Protein AF-A0A673KYZ2-F1 (afdb_monomer)

Organism: NCBI:txid307959

Sequence (294 aa):
MFVYHRRMITLHRWMGAVNHGKCRPCPVVHSSLVCGSDGHTYSSKCKLEFQACSSSKSISVKCEGPCPCLPGQEVIKPHAEKNGCSDADLKSLASRLKDWFGVLHTDANRDLKGTTSDTAQGRKRFDTSILPICKDSLGWMFNKLDMNYDLLLDQSELSAIYLDKYELCMRPLFNSCDSFKDGKLSNNEWCYCFQKPDGMPCQNEMNRIHSQSRRKALIGAYVPRCSEDGYFKATQCHGSSGQCWCVDKYGNEIAGSRRQGNPTCERIYEHDRTHHWTKNGDWSGECVDSRFKF

Mean predicted aligned error: 21.34 Å

Foldseek 3Di:
DDDDDDDDDPPPDDDDPPCLPPQDDDDPPDFWWFAKPVQAIDRDPSRQSNCCSSVVHDIDTQFTHHPPDDVPGGPPPPPPPPVDDDPVNLLVVLQVVVVVLQVVQVVVVVVVVVPDDDDPDDDPDDPVVPDPQDDDSQLVVQVVLPPVPPQKRAPVSCVVVVPDPPSPCSVVNVCVLCPVNPRIHHSRSSRCSNVVDPDAQLQVVQVVVVVVCVVPVPPQDFRFDADPRNFGDQKGARPVPQWIFGDDRNRHGDPPRIDRHTGDRPDPPPVPPPPDDDPDDDDDDDPPPPDDDD

Nearest PDB structures (foldseek):
  7n4y-assembly1_B  TM=8.484E-01  e=6.477E-06  Bos indicus x Bos taurus
  6o0f-assembly1_A  TM=7.974E-01  e=1.824E-05  Aquarana catesbeiana
  6o0f-assembly2_B  TM=7.531E-01  e=9.334E-06  Aquarana catesbeiana
  8d6t-assembly2_A  TM=8.042E-01  e=2.628E-05  Aquarana catesbeiana
  6o0d-assembly2_B  TM=8.035E-01  e=2.968E-05  Aquarana catesbeiana

Secondary structure (DSSP, 8-state):
--------------------SSPPPPPTT----EEETTS-EESSHHHHHHHHHHTT----EEEESSSSPPTT-------TT--S--HHHHHHHHHHHHHHHHHHHHHHHHHHHTS----SS-------TTSTT--THHHHHHHHH-SS-SSEE-TTTGGGG--STT-TTHHHHHHHH-SS-SSSEEHHHHHHHHH--SS-HHHHHHHHHHHHHTT---TT-----B-TTSSBPSEEE-TTT-EEEEB-TT-PBPTT--EES----TTSSSTTSS----SS--------------

InterPro domains:
  IPR000716 Thyroglobulin type-1 [PF00086] (202-265)
  IPR000716 Thyroglobulin type-1 [PS00484] (222-251)
  IPR000716 Thyroglobulin type-1 [PS51162] (199-265)
  IPR000716 Thyroglobulin type-1 [SM00211] (223-269)
  IPR000716 Thyroglobulin type-1 [cd00191] (201-265)
  IPR002350 Kazal domain [PF07648] (23-67)
  IPR002350 Kazal domain [PS51465] (17-68)
  IPR002350 Kazal domain [SM00280] (22-67)
  IPR011992 EF-hand domain pair [SSF47473] (83-205)
  IPR019577 SPARC/Testican, calcium-binding domain [PF10591] (83-193)
  IPR036058 Kazal domain superfamily [SSF100895] (25-70)
  IPR036857 Thyroglobulin type-1 superfamily [G3DSA:4.10.800.10] (201-267)
  IPR036857 Thyroglobulin type-1 superfamily [SSF57610] (174-269)

pLDDT: mean 70.86, std 20.29, range [27.81, 94.25]

Radius of gyration: 30.92 Å; Cα contacts (8 Å, |Δi|>4): 305; chains: 1; bounding box: 66×77×87 Å

Structure (mmCIF, N/CA/C/O backbone):
data_AF-A0A673KYZ2-F1
#
_entry.id   AF-A0A673KYZ2-F1
#
loop_
_atom_site.group_PDB
_atom_site.id
_atom_site.type_symbol
_atom_site.label_atom_id
_atom_site.label_alt_id
_atom_site.label_comp_id
_atom_site.label_asym_id
_atom_site.label_entity_id
_atom_site.label_seq_id
_atom_site.pdbx_PDB_ins_code
_atom_site.Cartn_x
_atom_site.Cartn_y
_atom_site.Cartn_z
_atom_site.occupancy
_atom_site.B_iso_or_equiv
_atom_site.auth_seq_id
_atom_site.auth_comp_id
_atom_site.auth_asym_id
_atom_site.auth_atom_id
_atom_site.pdbx_PDB_model_num
ATOM 1 N N . MET A 1 1 ? -17.635 54.541 43.372 1.00 37.12 1 MET A N 1
ATOM 2 C CA . MET A 1 1 ? -16.439 54.258 44.188 1.00 37.12 1 MET A CA 1
ATOM 3 C C . MET A 1 1 ? -16.896 53.864 45.588 1.00 37.12 1 MET A C 1
ATOM 5 O O . MET A 1 1 ? -17.170 54.741 46.384 1.00 37.12 1 MET A O 1
ATOM 9 N N . PHE A 1 2 ? -17.053 52.564 45.852 1.00 29.64 2 PHE A N 1
ATOM 10 C CA . PHE A 1 2 ? -17.074 51.998 47.205 1.00 29.64 2 PHE A CA 1
ATOM 11 C C . PHE A 1 2 ? -16.320 50.671 47.144 1.00 29.64 2 PHE A C 1
ATOM 13 O O . PHE A 1 2 ? -16.569 49.832 46.281 1.00 29.64 2 PHE A O 1
ATOM 20 N N . VAL A 1 3 ? -15.298 50.593 47.985 1.00 35.91 3 VAL A N 1
ATOM 21 C CA . VAL A 1 3 ? -14.207 49.624 47.968 1.00 35.91 3 VAL A CA 1
ATOM 22 C C . VAL A 1 3 ? -14.577 48.399 48.810 1.00 35.91 3 VAL A C 1
ATOM 24 O O . VAL A 1 3 ? -15.297 48.501 49.797 1.00 35.91 3 VAL A O 1
ATOM 27 N N . TYR A 1 4 ? -14.064 47.252 48.362 1.00 28.30 4 TYR A N 1
ATOM 28 C CA . TYR A 1 4 ? -13.956 45.939 49.001 1.00 28.30 4 TYR A CA 1
ATOM 29 C C . TYR A 1 4 ? -14.125 45.863 50.533 1.00 28.30 4 TYR A C 1
ATOM 31 O O . TYR A 1 4 ? -13.373 46.480 51.277 1.00 28.30 4 TYR A O 1
ATOM 39 N N . HIS A 1 5 ? -14.924 44.886 50.985 1.00 35.34 5 HIS A N 1
ATOM 40 C CA . HIS A 1 5 ? -14.418 43.879 51.927 1.00 35.34 5 HIS A CA 1
ATOM 41 C C . HIS A 1 5 ? -15.194 42.557 51.825 1.00 35.34 5 HIS A C 1
ATOM 43 O O . HIS A 1 5 ? -16.316 42.401 52.301 1.00 35.34 5 HIS A O 1
ATOM 49 N N . ARG A 1 6 ? -14.548 41.573 51.197 1.00 38.94 6 ARG A N 1
ATOM 50 C CA . ARG A 1 6 ? -14.985 40.180 51.099 1.00 38.94 6 ARG A CA 1
ATOM 51 C C . ARG A 1 6 ? -14.588 39.483 52.410 1.00 38.94 6 ARG A C 1
ATOM 53 O O . ARG A 1 6 ? -13.421 39.149 52.594 1.00 38.94 6 ARG A O 1
ATOM 60 N N . ARG A 1 7 ? -15.525 39.329 53.354 1.00 40.44 7 ARG A N 1
ATOM 61 C CA . ARG A 1 7 ? -15.316 38.499 54.555 1.00 40.44 7 ARG A CA 1
ATOM 62 C C . ARG A 1 7 ? -15.319 37.026 54.148 1.00 40.44 7 ARG A C 1
ATOM 64 O O . ARG A 1 7 ? -16.263 36.553 53.520 1.00 40.44 7 ARG A O 1
ATOM 71 N N . MET A 1 8 ? -14.242 36.328 54.500 1.00 34.91 8 MET A N 1
ATOM 72 C CA . MET A 1 8 ? -14.125 34.876 54.420 1.00 34.91 8 MET A CA 1
ATOM 73 C C . MET A 1 8 ? -15.220 34.234 55.27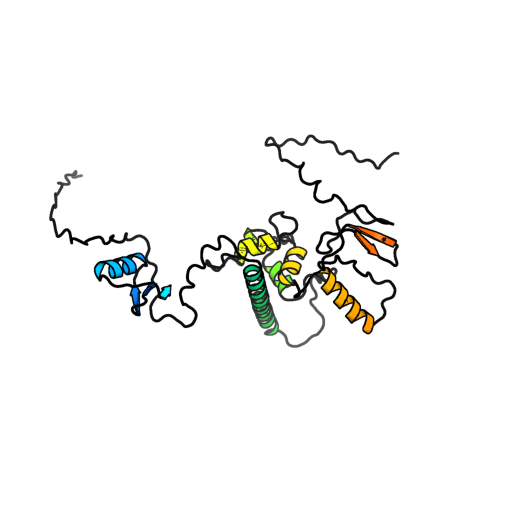7 1.00 34.91 8 MET A C 1
ATOM 75 O O . MET A 1 8 ? -15.249 34.431 56.489 1.00 34.91 8 MET A O 1
ATOM 79 N N . ILE A 1 9 ? -16.112 33.472 54.648 1.00 41.06 9 ILE A N 1
ATOM 80 C CA . ILE A 1 9 ? -16.997 32.542 55.347 1.00 41.06 9 ILE A CA 1
ATOM 81 C C . ILE A 1 9 ? -16.314 31.181 55.277 1.00 41.06 9 ILE A C 1
ATOM 83 O O . ILE A 1 9 ? -16.314 30.511 54.245 1.00 41.06 9 ILE A O 1
ATOM 87 N N . THR A 1 10 ? -15.691 30.797 56.384 1.00 41.38 10 THR A N 1
ATOM 88 C CA . THR A 1 10 ? -15.319 29.420 56.691 1.00 41.38 10 THR A CA 1
ATOM 89 C C . THR A 1 10 ? -16.598 28.593 56.803 1.00 41.38 10 THR A C 1
ATOM 91 O O . THR A 1 10 ? -17.268 28.600 57.830 1.00 41.38 10 THR A O 1
ATOM 94 N N . LEU A 1 11 ? -16.949 27.861 55.743 1.00 38.66 11 LEU A N 1
ATOM 95 C CA . LEU A 1 11 ? -17.969 26.817 55.808 1.00 38.66 11 LEU A CA 1
ATOM 96 C C . LEU A 1 11 ? -17.284 25.449 55.899 1.00 38.66 11 LEU A C 1
ATOM 98 O O . LEU A 1 11 ? -17.278 24.658 54.960 1.00 38.66 11 LEU A O 1
ATOM 102 N N . HIS A 1 12 ? -16.709 25.155 57.066 1.00 38.81 12 HIS A N 1
ATOM 103 C CA . HIS A 1 12 ? -16.557 23.765 57.482 1.00 38.81 12 HIS A CA 1
ATOM 104 C C . HIS A 1 12 ? -17.938 23.256 57.890 1.00 38.81 12 HIS A C 1
ATOM 106 O O . HIS A 1 12 ? -18.347 23.369 59.041 1.00 38.81 12 HIS A O 1
ATOM 112 N N . ARG A 1 13 ? -18.662 22.674 56.933 1.00 33.88 13 ARG A N 1
ATOM 113 C CA . ARG A 1 13 ? -19.719 21.714 57.241 1.00 33.88 13 ARG A CA 1
ATOM 114 C C . ARG A 1 13 ? -19.334 20.380 56.636 1.00 33.88 13 ARG A C 1
ATOM 116 O O . ARG A 1 13 ? -19.625 20.074 55.486 1.00 33.88 13 ARG A O 1
ATOM 123 N N . TRP A 1 14 ? -18.626 19.624 57.467 1.00 38.84 14 TRP A N 1
ATOM 124 C CA . TRP A 1 14 ? -18.515 18.180 57.387 1.00 38.84 14 TRP A CA 1
ATOM 125 C C . TRP A 1 14 ? -19.882 17.564 57.069 1.00 38.84 14 TRP A C 1
ATOM 127 O O . TRP A 1 14 ? -20.820 17.678 57.856 1.00 38.84 14 TRP A O 1
ATOM 137 N N . MET A 1 15 ? -19.974 16.885 55.931 1.00 36.97 15 MET A N 1
ATOM 138 C CA . MET A 1 15 ? -20.976 15.858 55.684 1.00 36.97 15 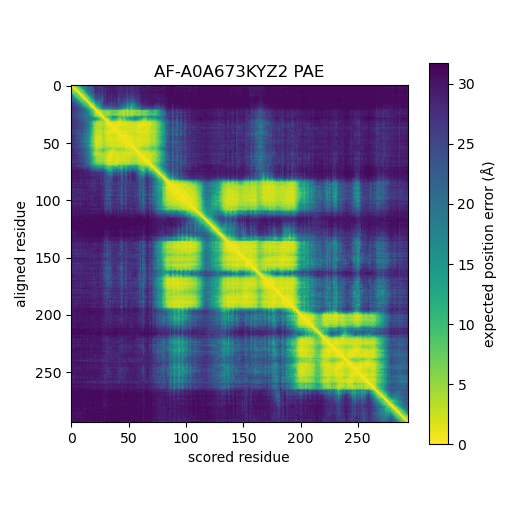MET A CA 1
ATOM 139 C C . MET A 1 15 ? -20.253 14.648 55.100 1.00 36.97 15 MET A C 1
ATOM 141 O O . MET A 1 15 ? -19.925 14.616 53.922 1.00 36.97 15 MET A O 1
ATOM 145 N N . GLY A 1 16 ? -19.975 13.692 55.988 1.00 33.19 16 GLY A N 1
ATOM 146 C CA . GLY A 1 16 ? -19.797 12.279 55.675 1.00 33.19 16 GLY A CA 1
ATOM 147 C C . GLY A 1 16 ? -18.583 11.914 54.832 1.00 33.19 16 GLY A C 1
ATOM 148 O O . GLY A 1 16 ? -18.673 11.802 53.614 1.00 33.19 16 GLY A O 1
ATOM 149 N N . ALA A 1 17 ? -17.489 11.548 55.499 1.00 40.12 17 ALA A N 1
ATOM 150 C CA . ALA A 1 17 ? -16.616 10.514 54.965 1.00 40.12 17 ALA A CA 1
ATOM 151 C C . ALA A 1 17 ? -17.448 9.226 54.835 1.00 40.12 17 ALA A C 1
ATOM 153 O O . ALA A 1 17 ? -17.607 8.474 55.797 1.00 40.12 17 ALA A O 1
ATOM 154 N N . VAL A 1 18 ? -18.043 8.998 53.661 1.00 48.66 18 VAL A N 1
ATOM 155 C CA . VAL A 1 18 ? -18.578 7.683 53.320 1.00 48.66 18 VAL A CA 1
ATOM 156 C C . VAL A 1 18 ? -17.365 6.782 53.187 1.00 48.66 18 VAL A C 1
ATOM 158 O O . VAL A 1 18 ? -16.542 6.931 52.284 1.00 48.66 18 VAL A O 1
ATOM 161 N N . ASN A 1 19 ? -17.221 5.908 54.174 1.00 47.50 19 ASN A N 1
ATOM 162 C CA . ASN A 1 19 ? -16.168 4.922 54.276 1.00 47.50 19 ASN A CA 1
ATOM 163 C C . ASN A 1 19 ? -16.343 3.913 53.131 1.00 47.50 19 ASN A C 1
ATOM 165 O O . ASN A 1 19 ? -16.943 2.853 53.301 1.00 47.50 19 ASN A O 1
ATOM 169 N N . HIS A 1 20 ? -15.878 4.265 51.931 1.00 54.12 20 HIS A N 1
ATOM 170 C CA . HIS A 1 20 ? -15.740 3.320 50.834 1.00 54.12 20 HIS A CA 1
ATOM 171 C C . HIS A 1 20 ? -14.555 2.425 51.171 1.00 54.12 20 HIS A C 1
ATOM 173 O O . HIS A 1 20 ? -13.425 2.666 50.750 1.00 54.12 20 HIS A O 1
ATOM 179 N N . GLY A 1 21 ? -14.819 1.412 51.998 1.00 58.97 21 GLY A N 1
ATOM 180 C CA . GLY A 1 21 ? -13.868 0.360 52.305 1.00 58.97 21 GLY A CA 1
ATOM 181 C C . GLY A 1 21 ? -13.217 -0.121 51.011 1.00 58.97 21 GLY A C 1
ATOM 182 O O . GLY A 1 21 ? -13.888 -0.631 50.125 1.00 58.97 21 GLY A O 1
ATOM 183 N N . LYS A 1 22 ? -11.907 0.109 50.888 1.00 73.12 22 LYS A N 1
ATOM 184 C CA . LYS A 1 22 ? -11.011 -0.384 49.825 1.00 73.12 22 LYS A CA 1
ATOM 185 C C . LYS A 1 22 ? -11.308 0.032 48.367 1.00 73.12 22 LYS A C 1
ATOM 187 O O . LYS A 1 22 ? -10.449 -0.204 47.520 1.00 73.12 22 LYS A O 1
ATOM 192 N N . CYS A 1 23 ? -12.435 0.670 48.050 1.00 82.94 23 CYS A N 1
ATOM 193 C CA . CYS A 1 23 ? -12.809 1.013 46.671 1.00 82.94 23 CYS A CA 1
ATOM 194 C C . CYS A 1 23 ? -12.387 2.437 46.285 1.00 82.94 23 CYS A C 1
ATOM 196 O O . CYS A 1 23 ? -12.680 3.399 46.992 1.00 82.94 23 CYS A O 1
ATOM 198 N N . ARG A 1 24 ? -11.706 2.586 45.140 1.00 83.75 24 ARG A N 1
ATOM 199 C CA . ARG A 1 24 ? -11.167 3.877 44.682 1.00 83.75 24 ARG A CA 1
ATOM 200 C C . ARG A 1 24 ? -12.255 4.742 44.029 1.00 83.75 24 ARG A C 1
ATOM 202 O O . ARG A 1 24 ? -12.860 4.289 43.061 1.00 83.75 24 ARG A O 1
ATOM 209 N N . PRO A 1 25 ? -12.493 5.980 44.497 1.00 81.88 25 PRO A N 1
ATOM 210 C CA . PRO A 1 25 ? -13.446 6.884 43.861 1.00 81.88 25 PRO A CA 1
ATOM 211 C C . PRO A 1 25 ? -12.952 7.334 42.478 1.00 81.88 25 PRO A C 1
ATOM 213 O O . PRO A 1 25 ? -11.753 7.489 42.247 1.00 81.88 25 PRO A O 1
ATOM 216 N N . CYS A 1 26 ? -13.890 7.567 41.560 1.00 83.88 26 CYS A N 1
ATOM 217 C CA . CYS A 1 26 ? -13.581 7.917 40.174 1.00 83.88 26 CYS A CA 1
ATOM 218 C C . CYS A 1 26 ? -13.412 9.429 39.961 1.00 83.88 26 CYS A C 1
ATOM 220 O O . CYS A 1 26 ? -14.308 10.183 40.349 1.00 83.88 26 CYS A O 1
ATOM 222 N N . PRO A 1 27 ? -12.336 9.882 39.289 1.00 80.94 27 PRO A N 1
ATOM 223 C CA . PRO A 1 27 ? -12.180 11.276 38.880 1.00 80.94 27 PRO A CA 1
ATOM 224 C C . PRO A 1 27 ? -13.157 11.636 37.742 1.00 80.94 27 PRO A C 1
ATOM 226 O O . PRO A 1 27 ? -13.460 10.809 36.883 1.00 80.94 27 PRO A O 1
ATOM 229 N N . VAL A 1 28 ? -13.648 12.880 37.713 1.00 70.31 28 VAL A N 1
ATOM 230 C CA . VAL A 1 28 ? -14.699 13.364 36.782 1.00 70.31 28 VAL A CA 1
ATOM 231 C C . VAL A 1 28 ? -14.125 13.769 35.413 1.00 70.31 28 VAL A C 1
ATOM 233 O O . VAL A 1 28 ? -14.496 14.793 34.856 1.00 70.31 28 VAL A O 1
ATOM 236 N N . VAL A 1 29 ? -13.153 13.022 34.885 1.00 62.66 29 VAL A N 1
ATOM 237 C CA . VAL A 1 29 ? -12.321 13.532 33.774 1.00 62.66 29 VAL A CA 1
ATOM 238 C C . VAL A 1 29 ? -12.649 12.881 32.428 1.00 62.66 29 VAL A C 1
ATOM 240 O O . VAL A 1 29 ? -12.526 13.540 31.404 1.00 62.66 29 VAL A O 1
ATOM 243 N N . HIS A 1 30 ? -13.164 11.646 32.397 1.00 59.59 30 HIS A N 1
ATOM 244 C CA . HIS A 1 30 ? -13.559 10.998 31.141 1.00 59.59 30 HIS A CA 1
ATOM 245 C C . HIS A 1 30 ? -14.805 10.119 31.308 1.00 59.59 30 HIS A C 1
ATOM 247 O O . HIS A 1 30 ? -14.809 9.156 32.080 1.00 59.59 30 HIS A O 1
ATOM 253 N N . SER A 1 31 ? -15.864 10.457 30.568 1.00 76.00 31 SER A N 1
ATOM 254 C CA . SER A 1 31 ? -17.078 9.653 30.420 1.00 76.00 31 SER A CA 1
ATOM 255 C C . SER A 1 31 ? -17.009 8.855 29.118 1.00 76.00 31 SER A C 1
ATOM 257 O O . SER A 1 31 ? -17.171 9.420 28.038 1.00 76.00 31 SER A O 1
ATOM 259 N N . SER A 1 32 ? -16.795 7.548 29.231 1.00 84.69 32 SER A N 1
ATOM 260 C CA . SER A 1 32 ? -16.854 6.603 28.113 1.00 84.69 32 SER A CA 1
ATOM 261 C C . SER A 1 32 ? -17.795 5.482 28.522 1.00 84.69 32 SER A C 1
ATOM 263 O O . SER A 1 32 ? -17.448 4.686 29.395 1.00 84.69 32 SER A O 1
ATOM 265 N N . LEU A 1 33 ? -19.001 5.461 27.951 1.00 90.81 33 LEU A N 1
ATOM 266 C CA . LEU A 1 33 ? -20.029 4.486 28.315 1.00 90.81 33 LEU A CA 1
ATOM 267 C C . LEU A 1 33 ? -19.525 3.059 28.073 1.00 90.81 33 LEU A C 1
ATOM 269 O O . LEU A 1 33 ? -18.882 2.794 27.059 1.00 90.81 33 LEU A O 1
ATOM 273 N N . VAL A 1 34 ? -19.826 2.151 28.996 1.00 93.44 34 VAL A N 1
ATOM 274 C CA . VAL A 1 34 ? -19.502 0.725 28.875 1.00 93.44 34 VAL A CA 1
ATOM 275 C C . VAL A 1 34 ? -20.669 -0.126 29.354 1.00 93.44 34 VAL A C 1
ATOM 277 O O . VAL A 1 34 ? -21.353 0.233 30.315 1.00 93.44 34 VAL A O 1
ATOM 280 N N . CYS A 1 35 ? -20.873 -1.274 28.720 1.00 94.25 35 CYS A N 1
ATOM 281 C CA . CYS A 1 35 ? -21.872 -2.245 29.132 1.00 94.25 35 CYS A CA 1
ATOM 282 C C . CYS A 1 35 ? -21.214 -3.287 30.033 1.00 94.25 35 CYS A C 1
ATOM 284 O O . CYS A 1 35 ? -20.198 -3.878 29.663 1.00 94.25 35 CYS A O 1
ATOM 286 N N . GLY A 1 36 ? -21.775 -3.517 31.215 1.00 92.81 36 GLY A N 1
ATOM 287 C CA . GLY A 1 36 ? -21.308 -4.541 32.138 1.00 92.81 36 GLY A CA 1
ATOM 288 C C . GLY A 1 36 ? -21.792 -5.945 31.772 1.00 92.81 36 GLY A C 1
ATOM 289 O O . GLY A 1 36 ? -22.795 -6.140 31.083 1.00 92.81 36 GLY A O 1
ATOM 290 N N . SER A 1 37 ? -21.091 -6.955 32.279 1.00 91.69 37 SER A N 1
ATOM 291 C CA . SER A 1 37 ? -21.496 -8.366 32.234 1.00 91.69 37 SER A CA 1
ATOM 292 C C . SER A 1 37 ? -22.819 -8.629 32.963 1.00 91.69 37 SER A C 1
ATOM 294 O O . SER A 1 37 ? -23.478 -9.631 32.704 1.00 91.69 37 SER A O 1
ATOM 296 N N . ASP A 1 38 ? -23.218 -7.709 33.840 1.00 91.38 38 ASP A N 1
ATOM 297 C CA . ASP A 1 38 ? -24.498 -7.651 34.542 1.00 91.38 38 ASP A CA 1
ATOM 298 C C . ASP A 1 38 ? -25.627 -7.010 33.712 1.00 91.38 38 ASP A C 1
ATOM 300 O O . ASP A 1 38 ? -26.727 -6.811 34.227 1.00 91.38 38 ASP A O 1
ATOM 304 N N . GLY A 1 39 ? -25.361 -6.649 32.452 1.00 90.75 39 GLY A N 1
ATOM 305 C CA . GLY A 1 39 ? -26.327 -6.022 31.551 1.00 90.75 39 GLY A CA 1
ATOM 306 C C . GLY A 1 39 ? -26.623 -4.551 31.855 1.00 90.75 39 GLY A C 1
ATOM 307 O O . GLY A 1 39 ? -27.547 -3.999 31.259 1.00 90.75 39 GLY A O 1
ATOM 308 N N . HIS A 1 40 ? -25.862 -3.905 32.747 1.00 94.25 40 HIS A N 1
ATOM 309 C CA . HIS A 1 40 ? -26.047 -2.496 33.095 1.00 94.25 40 HIS A CA 1
ATOM 310 C C . HIS A 1 40 ? -25.064 -1.586 32.353 1.00 94.25 40 HIS A C 1
ATOM 312 O O . HIS A 1 40 ? -23.890 -1.912 32.182 1.00 94.25 40 HIS A O 1
ATOM 318 N N . THR A 1 41 ? -25.538 -0.410 31.935 1.00 94.06 41 THR A N 1
ATOM 319 C CA . THR A 1 41 ? -24.684 0.613 31.317 1.00 94.06 41 THR A CA 1
ATOM 320 C C . THR A 1 41 ? -24.044 1.487 32.388 1.00 94.06 41 THR A C 1
ATOM 322 O O . THR A 1 41 ? -24.741 2.100 33.196 1.00 94.06 41 THR A O 1
ATOM 325 N N . TYR A 1 42 ? -22.722 1.611 32.348 1.00 92.62 42 TYR A N 1
ATOM 326 C CA . TYR A 1 42 ? -21.933 2.450 33.243 1.00 92.62 42 TYR A CA 1
ATOM 327 C C . TYR A 1 42 ? -21.365 3.653 32.493 1.00 92.62 42 TYR A C 1
ATOM 329 O O . TYR A 1 42 ? -20.914 3.531 31.359 1.00 92.62 42 TYR A O 1
ATOM 337 N N . SER A 1 43 ? -21.335 4.820 33.142 1.00 90.12 43 SER A N 1
ATOM 338 C CA . SER A 1 43 ? -20.836 6.075 32.551 1.00 90.12 43 SER A CA 1
ATOM 339 C C . SER A 1 43 ? -19.322 6.110 32.310 1.00 90.12 43 SER A C 1
ATOM 341 O O . SER A 1 43 ? -18.834 6.966 31.573 1.00 90.12 43 SER A O 1
ATOM 343 N N . SER A 1 44 ? -18.575 5.199 32.934 1.00 89.88 44 SER A N 1
ATOM 344 C CA . SER A 1 44 ? -17.160 4.953 32.667 1.00 89.88 44 SER A CA 1
ATOM 345 C C . SER A 1 44 ? -16.747 3.568 33.160 1.00 89.88 44 SER A C 1
ATOM 347 O O . SER A 1 44 ? -17.360 3.019 34.081 1.00 89.88 44 SER A O 1
ATOM 349 N N . LYS A 1 45 ? -15.647 3.034 32.614 1.00 90.19 45 LYS A N 1
ATOM 350 C CA . LYS A 1 45 ? -15.002 1.818 33.137 1.00 90.19 45 LYS A CA 1
ATOM 351 C C . LYS A 1 45 ? -14.682 1.931 34.632 1.00 90.19 45 LYS A C 1
ATOM 353 O O . LYS A 1 45 ? -14.936 0.997 35.381 1.00 90.19 45 LYS A O 1
ATOM 358 N N . CYS A 1 46 ? -14.225 3.101 35.086 1.00 91.12 46 CYS A N 1
ATOM 359 C CA . CYS A 1 46 ? -13.974 3.334 36.508 1.00 91.12 46 CYS A CA 1
ATOM 360 C C . CYS A 1 46 ? -15.248 3.174 37.351 1.00 91.12 46 CYS A C 1
ATOM 362 O O . CYS A 1 46 ? -15.218 2.562 38.415 1.00 91.12 46 CYS A O 1
ATOM 364 N N . LYS A 1 47 ? -16.390 3.706 36.890 1.00 91.38 47 LYS A N 1
ATOM 365 C CA . LYS A 1 47 ? -17.661 3.580 37.620 1.00 91.38 47 LYS A CA 1
ATOM 366 C C . LYS A 1 47 ? -18.140 2.131 37.698 1.00 91.38 47 LYS A C 1
ATOM 368 O O . LYS A 1 47 ? -18.670 1.745 38.737 1.00 91.38 47 LYS A O 1
ATOM 373 N N . LEU A 1 48 ? -17.907 1.341 36.650 1.00 92.62 48 LEU A N 1
ATOM 374 C CA . LEU A 1 48 ? -18.149 -0.102 36.662 1.00 92.62 48 LEU A CA 1
ATOM 375 C C . LEU A 1 48 ? -17.272 -0.799 37.711 1.00 92.62 48 LEU A C 1
ATOM 377 O O . LEU A 1 48 ? -17.791 -1.519 38.558 1.00 92.62 48 LEU A O 1
ATOM 381 N N . GLU A 1 49 ? -15.963 -0.539 37.716 1.00 91.00 49 GLU A N 1
ATOM 382 C CA . GLU A 1 49 ? -15.020 -1.122 38.687 1.00 91.00 49 GLU A CA 1
ATOM 383 C C . GLU A 1 49 ? -15.355 -0.725 40.130 1.00 91.00 49 GLU A C 1
ATOM 385 O O . GLU A 1 49 ? -15.291 -1.543 41.049 1.00 91.00 49 GLU A O 1
ATOM 390 N N . PHE A 1 50 ? -15.773 0.522 40.334 1.00 91.19 50 PHE A N 1
ATOM 391 C CA . PHE A 1 50 ? -16.238 0.999 41.626 1.00 91.19 50 PHE A CA 1
ATOM 392 C C . PHE A 1 50 ? -17.497 0.259 42.088 1.00 91.19 50 PHE A C 1
ATOM 394 O O . PHE A 1 50 ? -17.575 -0.133 43.251 1.00 91.19 50 PHE A O 1
ATOM 401 N N . GLN A 1 51 ? -18.456 0.017 41.188 1.00 92.00 51 GLN A N 1
ATOM 402 C CA . GLN A 1 51 ? -19.662 -0.752 41.496 1.00 92.00 51 GLN A CA 1
ATOM 403 C C . GLN A 1 51 ? -19.340 -2.220 41.799 1.00 92.00 51 GLN A C 1
ATOM 405 O O . GLN A 1 51 ? -19.880 -2.775 42.760 1.00 92.00 51 GLN A O 1
ATOM 410 N N . ALA A 1 52 ? -18.441 -2.830 41.020 1.00 91.81 52 ALA A N 1
ATOM 411 C CA . ALA A 1 52 ? -17.949 -4.190 41.226 1.00 91.81 52 ALA A CA 1
ATOM 412 C C . ALA A 1 52 ? -17.313 -4.335 42.617 1.00 91.81 52 ALA A C 1
ATOM 414 O O . ALA A 1 52 ? -17.680 -5.220 43.391 1.00 91.81 52 ALA A O 1
ATOM 415 N N . CYS A 1 53 ? -16.438 -3.390 42.971 1.00 91.75 53 CYS A N 1
ATOM 416 C CA . CYS A 1 53 ? -15.778 -3.332 44.268 1.00 91.75 53 CYS A CA 1
ATOM 417 C C . CYS A 1 53 ? -16.775 -3.083 45.410 1.00 91.75 53 CYS A C 1
ATOM 419 O O . CYS A 1 53 ? -16.792 -3.827 46.388 1.00 91.75 53 CYS A O 1
ATOM 421 N N . SER A 1 54 ? -17.651 -2.081 45.277 1.00 90.69 54 SER A N 1
ATOM 422 C CA . SER A 1 54 ? -18.600 -1.706 46.333 1.00 90.69 54 SER A CA 1
ATOM 423 C C . SER A 1 54 ? -19.669 -2.768 46.576 1.00 90.69 54 SER A C 1
ATOM 425 O O . SER A 1 54 ? -20.210 -2.838 47.677 1.00 90.69 54 SER A O 1
ATOM 427 N N . SER A 1 55 ? -19.999 -3.568 45.561 1.00 87.75 55 SER A N 1
ATOM 428 C CA . SER A 1 55 ? -21.013 -4.622 45.660 1.00 87.75 55 SER A CA 1
ATOM 429 C C . SER A 1 55 ? -20.408 -5.998 45.937 1.00 87.75 55 SER A C 1
ATOM 431 O O . SER A 1 55 ? -21.157 -6.967 46.030 1.00 87.75 55 SER A O 1
ATOM 433 N N . SER A 1 56 ? -19.075 -6.108 46.019 1.00 85.31 56 SER A N 1
ATOM 434 C CA . SER A 1 56 ? -18.345 -7.385 46.043 1.00 85.31 56 SER A CA 1
ATOM 435 C C . SER A 1 56 ? -18.773 -8.348 44.919 1.00 85.31 56 SER A C 1
ATOM 437 O O . SER A 1 56 ? -18.830 -9.561 45.113 1.00 85.31 56 SER A O 1
ATOM 439 N N . LYS A 1 57 ? -19.114 -7.811 43.739 1.00 87.56 57 LYS A N 1
ATOM 440 C CA . LYS A 1 57 ? -19.560 -8.578 42.563 1.00 87.56 57 LYS A CA 1
ATOM 441 C C . LYS A 1 57 ? -18.479 -8.565 41.489 1.00 87.56 57 LYS A C 1
ATOM 443 O O . LYS A 1 57 ? -17.818 -7.553 41.281 1.00 87.56 57 LYS A O 1
ATOM 448 N N . SER A 1 58 ? -18.343 -9.670 40.758 1.00 87.81 58 SER A N 1
ATOM 449 C CA . SER A 1 58 ? -17.505 -9.717 39.557 1.00 87.81 58 SER A CA 1
ATOM 450 C C . SER A 1 58 ? -18.288 -9.138 38.376 1.00 87.81 58 SER A C 1
ATOM 452 O O . SER A 1 58 ? -19.128 -9.815 37.786 1.00 87.81 58 SER A O 1
ATOM 454 N N . ILE A 1 59 ? -18.062 -7.856 38.084 1.00 91.81 59 ILE A N 1
ATOM 455 C CA . ILE A 1 59 ? -18.642 -7.158 36.931 1.00 91.81 59 ILE A CA 1
ATOM 456 C C . ILE A 1 59 ? -17.482 -6.806 36.005 1.00 91.81 59 ILE A C 1
ATOM 458 O O . ILE A 1 59 ? -16.529 -6.152 36.427 1.00 91.81 59 ILE A O 1
ATOM 462 N N . SER A 1 60 ? -17.541 -7.265 34.760 1.00 91.00 60 SER A N 1
ATOM 463 C CA . SER A 1 60 ? -16.554 -6.970 33.720 1.00 91.00 60 SER A CA 1
ATOM 464 C C . SER A 1 60 ? -17.215 -6.226 32.563 1.00 91.00 60 SER A C 1
ATOM 466 O O . SER A 1 60 ? -18.437 -6.206 32.449 1.00 91.00 60 SER A O 1
ATOM 468 N N . VAL A 1 61 ? -16.425 -5.583 31.704 1.00 91.12 61 VAL A N 1
ATOM 469 C CA . VAL A 1 61 ? -16.963 -4.947 30.494 1.00 91.12 61 VAL A CA 1
ATOM 470 C C . VAL A 1 61 ? -17.339 -6.037 29.488 1.00 91.12 61 VAL A C 1
ATOM 472 O O . VAL A 1 61 ? -16.499 -6.862 29.134 1.00 91.12 61 VAL A O 1
ATOM 475 N N . LYS A 1 62 ? -18.592 -6.028 29.028 1.00 88.56 62 LYS A N 1
ATOM 476 C CA . LYS A 1 62 ? -19.119 -6.917 27.986 1.00 88.56 62 LYS A CA 1
ATOM 477 C C . LYS A 1 62 ? -18.958 -6.325 26.581 1.00 88.56 62 LYS A C 1
ATOM 479 O O . LYS A 1 62 ? -18.582 -7.050 25.665 1.00 88.56 62 LYS A O 1
ATOM 484 N N . CYS A 1 63 ? -19.202 -5.023 26.427 1.00 87.44 63 CYS A N 1
ATOM 485 C CA . CYS A 1 63 ? -18.963 -4.250 25.202 1.00 87.44 63 CYS A CA 1
ATOM 486 C C . CYS A 1 63 ? -18.700 -2.772 25.535 1.00 87.44 63 CYS A C 1
ATOM 488 O O . CYS A 1 63 ? -19.087 -2.286 26.605 1.00 87.44 63 CYS A O 1
ATOM 490 N N . GLU A 1 64 ? -18.037 -2.056 24.626 1.00 88.25 64 GLU A N 1
ATOM 491 C CA . GLU A 1 64 ? -17.958 -0.592 24.687 1.00 88.25 64 GLU A CA 1
ATOM 492 C C . GLU A 1 6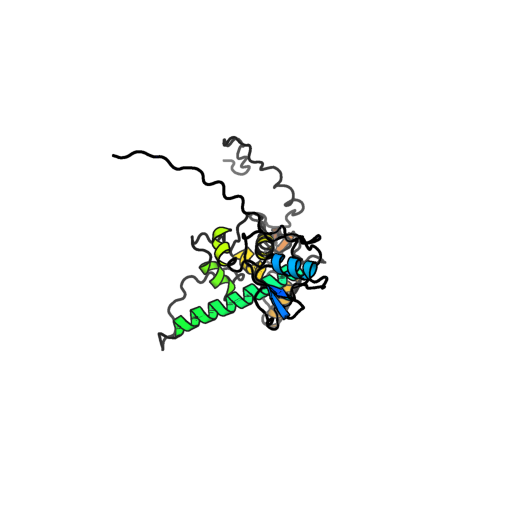4 ? -19.312 0.028 24.305 1.00 88.25 64 GLU A C 1
ATOM 494 O O . GLU A 1 64 ? -20.017 -0.496 23.449 1.00 88.25 64 GLU A O 1
ATOM 499 N N . GLY A 1 65 ? -19.700 1.140 24.930 1.00 87.50 65 GLY A N 1
ATOM 500 C CA . GLY A 1 65 ? -21.016 1.753 24.733 1.00 87.50 65 GLY A CA 1
ATOM 501 C C . GLY A 1 65 ? -22.112 1.212 25.670 1.00 87.50 65 GLY A C 1
ATOM 502 O O . GLY A 1 65 ? -21.816 0.526 26.647 1.00 87.50 65 GLY A O 1
ATOM 503 N N . PRO A 1 66 ? -23.384 1.583 25.446 1.00 92.12 66 PRO A N 1
ATOM 504 C CA . PRO A 1 66 ? -24.507 1.177 26.289 1.00 92.12 66 PRO A CA 1
ATOM 505 C C . PRO A 1 66 ? -24.963 -0.268 26.035 1.00 92.12 66 PRO A C 1
ATOM 507 O O . PRO A 1 66 ? -24.818 -0.804 24.943 1.00 92.12 66 PRO A O 1
ATOM 510 N N . CYS A 1 67 ? -25.573 -0.889 27.042 1.00 91.56 67 CYS A N 1
ATOM 511 C CA . CYS A 1 67 ? -26.319 -2.136 26.884 1.00 91.56 67 CYS A CA 1
ATOM 512 C C . CYS A 1 67 ? -27.679 -1.889 26.189 1.00 91.56 67 CYS A C 1
ATOM 514 O O . CYS A 1 67 ? -28.278 -0.832 26.413 1.00 91.56 67 CYS A O 1
ATOM 516 N N . PRO A 1 68 ? -28.236 -2.869 25.447 1.00 89.56 68 PRO A N 1
ATOM 517 C CA . PRO A 1 68 ? -27.683 -4.195 25.159 1.00 89.56 68 PRO A CA 1
ATOM 518 C C . PRO A 1 68 ? -26.571 -4.152 24.100 1.00 89.56 68 PRO A C 1
ATOM 520 O O . PRO A 1 68 ? -26.645 -3.387 23.145 1.00 89.56 68 PRO A O 1
ATOM 523 N N . CYS A 1 69 ? -25.561 -5.013 24.253 1.00 85.75 69 CYS A N 1
ATOM 524 C CA . CYS A 1 69 ? -24.497 -5.154 23.259 1.00 85.75 69 CYS A CA 1
ATOM 525 C C . CYS A 1 69 ? -25.065 -5.634 21.924 1.00 85.75 69 CYS A C 1
ATOM 527 O O . CYS A 1 69 ? -25.797 -6.628 21.885 1.00 85.75 69 CYS A O 1
ATOM 529 N N . LEU A 1 70 ? -24.695 -4.959 20.839 1.00 82.69 70 LEU A N 1
ATOM 530 C CA . LEU A 1 70 ? -25.046 -5.401 19.497 1.00 82.69 70 LEU A CA 1
ATOM 531 C C . LEU A 1 70 ? -24.232 -6.654 19.119 1.00 82.69 70 LEU A C 1
ATOM 533 O O . LEU A 1 70 ? -23.080 -6.797 19.550 1.00 82.69 70 LEU A O 1
ATOM 537 N N . PRO A 1 71 ? -24.805 -7.580 18.328 1.00 71.50 71 PRO A N 1
ATOM 538 C CA . PRO A 1 71 ? -24.074 -8.744 17.836 1.00 71.50 71 PRO A CA 1
ATOM 539 C C . PRO A 1 71 ? -22.850 -8.285 17.025 1.00 71.50 71 PRO A C 1
ATOM 541 O O . PRO A 1 71 ? -22.995 -7.573 16.036 1.00 71.50 71 PRO A O 1
ATOM 544 N N . GLY A 1 72 ? -21.648 -8.665 17.477 1.00 63.53 72 GLY A N 1
ATOM 545 C CA . GLY A 1 72 ? -20.361 -8.238 16.901 1.00 63.53 72 GLY A CA 1
ATOM 546 C C . GLY A 1 72 ? -19.545 -7.255 17.755 1.00 63.53 72 GLY A C 1
ATOM 547 O O . GLY A 1 72 ? -18.422 -6.938 17.381 1.00 63.53 72 GLY A O 1
ATOM 548 N N . GLN A 1 73 ? -20.065 -6.805 18.906 1.00 60.41 73 GLN A N 1
ATOM 549 C CA . GLN A 1 73 ? -19.406 -5.829 19.792 1.00 60.41 73 GLN A CA 1
ATOM 550 C C . GLN A 1 73 ? -18.840 -6.437 21.092 1.00 60.41 73 GLN A C 1
ATOM 552 O O . GLN A 1 73 ? -18.542 -5.709 22.040 1.00 60.41 73 GLN A O 1
ATOM 557 N N . GLU A 1 74 ? -18.714 -7.765 21.179 1.00 51.78 74 GLU A N 1
ATOM 558 C CA . GLU A 1 74 ? -18.066 -8.400 22.332 1.00 51.78 74 GLU A CA 1
ATOM 559 C C . GLU A 1 74 ? -16.633 -7.882 22.449 1.00 51.78 74 GLU A C 1
ATOM 561 O O . GLU A 1 74 ? -15.897 -7.880 21.461 1.00 51.78 74 GLU A O 1
ATOM 566 N N . VAL A 1 75 ? -16.251 -7.420 23.647 1.00 52.94 75 VAL A N 1
ATOM 567 C CA . VAL A 1 75 ? -14.870 -7.025 23.943 1.00 52.94 75 VAL A CA 1
ATOM 568 C C . VAL A 1 75 ? -13.973 -8.176 23.518 1.00 52.94 75 VAL A C 1
ATOM 570 O O . VAL A 1 75 ? -13.908 -9.209 24.190 1.00 52.94 75 VAL A O 1
ATOM 573 N N . ILE A 1 76 ? -13.278 -7.990 22.396 1.00 50.38 76 ILE A N 1
ATOM 574 C CA . ILE A 1 76 ? -12.109 -8.773 22.038 1.00 50.38 76 ILE A CA 1
ATOM 575 C C . ILE A 1 76 ? -11.246 -8.693 23.293 1.00 50.38 76 ILE A C 1
ATOM 577 O O . ILE A 1 76 ? -10.753 -7.614 23.636 1.00 50.38 76 ILE A O 1
ATOM 581 N N . LYS A 1 77 ? -11.156 -9.804 24.047 1.00 36.28 77 LYS A N 1
ATOM 582 C CA . LYS A 1 77 ? -10.176 -9.958 25.131 1.00 36.28 77 LYS A CA 1
ATOM 583 C C . LYS A 1 77 ? -8.900 -9.322 24.600 1.00 36.28 77 LYS A C 1
ATOM 585 O O . LYS A 1 77 ? -8.580 -9.672 23.463 1.00 36.28 77 LYS A O 1
ATOM 590 N N . PRO A 1 78 ? -8.211 -8.415 25.324 1.00 39.50 78 PRO A N 1
ATOM 591 C CA . PRO A 1 78 ? -6.936 -7.910 24.845 1.00 39.50 78 PRO A CA 1
ATOM 592 C C . PRO A 1 78 ? -6.133 -9.144 24.476 1.00 39.50 78 PRO A C 1
ATOM 594 O O . PRO A 1 78 ? -5.834 -9.979 25.334 1.00 39.50 78 PRO A O 1
ATOM 597 N N . HIS A 1 79 ? -5.968 -9.340 23.168 1.00 39.84 79 HIS A N 1
ATOM 598 C CA . HIS A 1 79 ? -5.227 -10.450 22.626 1.00 39.84 79 HIS A CA 1
ATOM 599 C C . HIS A 1 79 ? -3.879 -10.256 23.286 1.00 39.84 79 HIS A C 1
ATOM 601 O O . HIS A 1 79 ? -3.297 -9.186 23.101 1.00 39.84 79 HIS A O 1
ATOM 607 N N . ALA A 1 80 ? -3.520 -11.192 24.173 1.00 39.81 80 ALA A N 1
ATOM 608 C CA . ALA A 1 80 ? -2.333 -11.148 25.013 1.00 39.81 80 ALA A CA 1
ATOM 609 C C . ALA A 1 80 ? -1.250 -10.346 24.305 1.00 39.81 80 ALA A C 1
ATOM 611 O O . ALA A 1 80 ? -0.855 -10.792 23.232 1.00 39.81 80 ALA A O 1
ATOM 612 N N . GLU A 1 81 ? -0.928 -9.155 24.830 1.00 44.53 81 GLU A N 1
ATOM 613 C CA . GLU A 1 81 ? 0.026 -8.180 24.289 1.00 44.53 81 GLU A CA 1
ATOM 614 C C . GLU A 1 81 ? 0.702 -8.635 22.990 1.00 44.53 81 GLU A C 1
ATOM 616 O O . GLU A 1 81 ? 1.862 -9.044 22.970 1.00 44.53 81 GLU A O 1
ATOM 621 N N . LYS A 1 82 ? -0.018 -8.583 21.868 1.00 45.91 82 LYS A N 1
ATOM 622 C CA . LYS A 1 82 ? 0.654 -8.563 20.578 1.00 45.91 82 LYS A CA 1
ATOM 623 C C . LYS A 1 82 ? 0.995 -7.103 20.362 1.00 45.91 82 LYS A C 1
ATOM 625 O O . LYS A 1 82 ? 0.218 -6.357 19.779 1.00 45.91 82 LYS A O 1
ATOM 630 N N . ASN A 1 83 ? 2.158 -6.692 20.865 1.00 55.78 83 ASN A N 1
ATOM 631 C CA . ASN A 1 83 ? 2.763 -5.376 20.622 1.00 55.78 83 ASN A CA 1
ATOM 632 C C . ASN A 1 83 ? 3.177 -5.192 19.140 1.00 55.78 83 ASN A C 1
ATOM 634 O O . ASN A 1 83 ? 4.207 -4.599 18.837 1.00 55.78 83 ASN A O 1
ATOM 638 N N . GLY A 1 84 ? 2.401 -5.736 18.202 1.00 66.75 84 GLY A N 1
ATOM 639 C CA . GLY A 1 84 ? 2.686 -5.758 16.778 1.00 66.75 84 GLY A CA 1
ATOM 640 C C . GLY A 1 84 ? 1.622 -6.530 16.001 1.00 66.75 84 GLY A C 1
ATOM 641 O O . GLY A 1 84 ? 1.039 -7.497 16.490 1.00 66.75 84 GLY A O 1
ATOM 642 N N . CYS A 1 85 ? 1.379 -6.092 14.773 1.00 79.12 85 CYS A N 1
ATOM 643 C CA . CYS A 1 85 ? 0.486 -6.757 13.832 1.00 79.12 85 CYS A CA 1
ATOM 644 C C . CYS A 1 85 ? 1.185 -7.968 13.221 1.00 79.12 85 CYS A C 1
ATOM 646 O O . CYS A 1 85 ? 2.322 -7.848 12.766 1.00 79.12 85 CYS A O 1
ATOM 648 N N . SER A 1 86 ? 0.528 -9.129 13.203 1.00 83.19 86 SER A N 1
ATOM 649 C CA . SER A 1 86 ? 1.071 -10.293 12.502 1.00 83.19 86 SER A CA 1
ATOM 650 C C . SER A 1 86 ? 0.834 -10.190 10.996 1.00 83.19 86 SER A C 1
ATOM 652 O O . SER A 1 86 ? -0.088 -9.509 10.552 1.00 83.19 86 SER A O 1
ATOM 654 N N . ASP A 1 87 ? 1.617 -10.914 10.196 1.00 77.44 87 ASP A N 1
ATOM 655 C CA . ASP A 1 87 ? 1.450 -10.956 8.736 1.00 77.44 87 ASP A CA 1
ATOM 656 C C . ASP A 1 87 ? 0.026 -11.332 8.301 1.00 77.44 87 ASP A C 1
ATOM 658 O O . ASP A 1 87 ? -0.452 -10.867 7.268 1.00 77.44 87 ASP A O 1
ATOM 662 N N . ALA A 1 88 ? -0.665 -12.166 9.081 1.00 75.25 88 ALA A N 1
ATOM 663 C CA . ALA A 1 88 ? -2.061 -12.512 8.834 1.00 75.25 88 ALA A CA 1
ATOM 664 C C . ALA A 1 88 ? -2.999 -11.312 9.057 1.00 75.25 88 ALA A C 1
ATOM 666 O O . ALA A 1 88 ? -3.894 -11.077 8.245 1.00 75.25 88 ALA A O 1
ATOM 667 N N . ASP A 1 89 ? -2.753 -10.521 10.105 1.00 81.25 89 ASP A N 1
ATOM 668 C CA . ASP A 1 89 ? -3.529 -9.316 10.419 1.00 81.25 89 ASP A CA 1
ATOM 669 C C . ASP A 1 89 ? -3.329 -8.247 9.336 1.00 81.25 89 ASP A C 1
ATOM 671 O O . ASP A 1 89 ? -4.293 -7.647 8.863 1.00 81.25 89 ASP A O 1
ATOM 675 N N . LEU A 1 90 ? -2.083 -8.068 8.880 1.00 83.31 90 LEU A N 1
ATOM 676 C CA . LEU A 1 90 ? -1.733 -7.143 7.800 1.00 83.31 90 LEU A CA 1
ATOM 677 C C . LEU A 1 90 ? -2.398 -7.536 6.477 1.00 83.31 90 LEU A C 1
ATOM 679 O O . LEU A 1 90 ? -2.970 -6.685 5.799 1.00 83.31 90 LEU A O 1
ATOM 683 N N . LYS A 1 91 ? -2.376 -8.826 6.121 1.00 81.31 91 LYS A N 1
ATOM 684 C CA . LYS A 1 91 ? -3.045 -9.337 4.912 1.00 81.31 91 LYS A CA 1
ATOM 685 C C . LYS A 1 91 ? -4.561 -9.165 4.979 1.00 81.31 91 LYS A C 1
ATOM 687 O O . LYS A 1 91 ? -5.165 -8.729 4.003 1.00 81.31 91 LYS A O 1
ATOM 692 N N . SER A 1 92 ? -5.165 -9.471 6.127 1.00 81.44 92 SER A N 1
ATOM 693 C CA . SER A 1 92 ? -6.601 -9.280 6.352 1.00 81.44 92 SER A CA 1
ATOM 694 C C . SER A 1 92 ? -6.997 -7.809 6.206 1.00 81.44 92 SER A C 1
ATOM 696 O O . SER A 1 92 ? -7.945 -7.484 5.491 1.00 81.44 92 SER A O 1
ATOM 698 N N . LEU A 1 93 ? -6.227 -6.899 6.813 1.00 83.88 93 LEU A N 1
ATOM 699 C CA . LEU A 1 93 ? -6.436 -5.459 6.676 1.00 83.88 93 LEU A CA 1
ATOM 700 C C . LEU A 1 93 ? -6.285 -4.989 5.222 1.00 83.88 93 LEU A C 1
ATOM 702 O O . LEU A 1 93 ? -7.143 -4.263 4.724 1.00 83.88 93 LEU A O 1
ATOM 706 N N . ALA A 1 94 ? -5.243 -5.443 4.522 1.00 85.62 94 ALA A N 1
ATOM 707 C CA . ALA A 1 94 ? -5.023 -5.102 3.119 1.00 85.62 94 ALA A CA 1
ATOM 708 C C . ALA A 1 94 ? -6.193 -5.545 2.225 1.00 85.62 94 ALA A C 1
ATOM 710 O O . ALA A 1 94 ? -6.636 -4.784 1.365 1.00 85.62 94 ALA A O 1
ATOM 711 N N . SER A 1 95 ? -6.736 -6.746 2.457 1.00 83.44 95 SER A N 1
ATOM 712 C CA . SER A 1 95 ? -7.899 -7.249 1.717 1.00 83.44 95 SER A CA 1
ATOM 713 C C . SER A 1 95 ? -9.138 -6.387 1.953 1.00 83.44 95 SER A C 1
ATOM 715 O O . SER A 1 95 ? -9.787 -5.976 0.995 1.00 83.44 95 SER A O 1
ATOM 717 N N . ARG A 1 96 ? -9.441 -6.050 3.214 1.00 84.38 96 ARG A N 1
ATOM 718 C CA . ARG A 1 96 ? -10.606 -5.215 3.557 1.00 84.38 96 ARG A CA 1
ATOM 719 C C . ARG A 1 96 ? -10.529 -3.828 2.924 1.00 84.38 96 ARG A C 1
ATOM 721 O O . ARG A 1 96 ? -11.526 -3.335 2.405 1.00 84.38 96 ARG A O 1
ATOM 728 N N . LEU A 1 97 ? -9.346 -3.214 2.937 1.00 87.50 97 LEU A N 1
ATOM 729 C CA . LEU A 1 97 ? -9.115 -1.922 2.291 1.00 87.50 97 LEU A CA 1
ATOM 730 C C . LEU A 1 97 ? -9.328 -2.002 0.778 1.00 87.50 97 LEU A C 1
ATOM 732 O O . LEU A 1 97 ? -10.007 -1.151 0.215 1.00 87.50 97 LEU A O 1
ATOM 736 N N . LYS A 1 98 ? -8.814 -3.048 0.123 1.00 85.25 98 LYS A N 1
ATOM 737 C CA . LYS A 1 98 ? -9.016 -3.270 -1.314 1.00 85.25 98 LYS A CA 1
ATOM 738 C C . LYS A 1 98 ? -10.497 -3.367 -1.685 1.00 85.25 98 LYS A C 1
ATOM 740 O O . LYS A 1 98 ? -10.913 -2.746 -2.665 1.00 85.25 98 LYS A O 1
ATOM 745 N N . ASP A 1 99 ? -11.278 -4.105 -0.902 1.00 83.94 99 ASP A N 1
ATOM 746 C CA . ASP A 1 99 ? -12.720 -4.242 -1.118 1.00 83.94 99 ASP A CA 1
ATOM 747 C C . ASP A 1 99 ? -13.436 -2.901 -0.916 1.00 83.94 99 ASP A C 1
ATOM 749 O O . ASP A 1 99 ? -14.234 -2.486 -1.760 1.00 83.94 99 ASP A O 1
ATOM 753 N N . TRP A 1 100 ? -13.087 -2.169 0.148 1.00 86.88 100 TRP A N 1
ATOM 754 C CA . TRP A 1 100 ? -13.618 -0.832 0.422 1.00 86.88 100 TRP A CA 1
ATOM 755 C C . TRP A 1 100 ? -13.320 0.163 -0.709 1.00 86.88 100 TRP A C 1
ATOM 757 O O . TRP A 1 100 ? -14.220 0.864 -1.175 1.00 86.88 100 TRP A O 1
ATOM 767 N N . PHE A 1 101 ? -12.088 0.175 -1.227 1.00 89.31 101 PHE A N 1
ATOM 768 C CA . PHE A 1 101 ? -11.722 0.983 -2.393 1.00 89.31 101 PHE A CA 1
ATOM 769 C C . PHE A 1 101 ? -12.548 0.605 -3.628 1.00 89.31 101 PHE A C 1
ATOM 771 O O . PHE A 1 101 ? -12.924 1.476 -4.413 1.00 89.31 101 PHE A O 1
ATOM 778 N N . GLY A 1 102 ? -12.844 -0.688 -3.796 1.00 85.00 102 GLY A N 1
ATOM 779 C CA . GLY A 1 102 ? -13.750 -1.203 -4.821 1.00 85.00 102 GLY A CA 1
ATOM 780 C C . GLY A 1 102 ? -15.131 -0.557 -4.755 1.00 85.00 102 GLY A C 1
ATOM 781 O O . GLY A 1 102 ? -15.582 0.001 -5.756 1.00 85.00 102 GLY A O 1
ATOM 782 N N . VAL A 1 103 ? -15.755 -0.574 -3.575 1.00 87.44 103 VAL A N 1
ATOM 783 C CA . VAL A 1 103 ? -17.084 0.017 -3.339 1.00 87.44 103 VAL A CA 1
ATOM 784 C C . VAL A 1 103 ? -17.087 1.515 -3.651 1.00 87.44 103 VAL A C 1
ATOM 786 O O . VAL A 1 103 ? -17.915 1.985 -4.433 1.00 87.44 103 VAL A O 1
ATOM 789 N N . LEU A 1 104 ? -16.109 2.258 -3.127 1.00 86.00 104 LEU A N 1
ATOM 790 C CA . LEU A 1 104 ? -16.008 3.700 -3.361 1.00 86.00 104 LEU A CA 1
ATOM 791 C C . LEU A 1 104 ? -15.825 4.053 -4.841 1.00 86.00 104 LEU A C 1
ATOM 793 O O . LEU A 1 104 ? -16.425 5.007 -5.337 1.00 86.00 104 LEU A O 1
ATOM 797 N N . HIS A 1 105 ? -15.023 3.271 -5.564 1.00 85.06 105 HIS A N 1
ATOM 798 C CA . HIS A 1 105 ? -14.834 3.464 -6.997 1.00 85.06 105 HIS A CA 1
ATOM 799 C C . HIS A 1 105 ? -16.128 3.188 -7.780 1.00 85.06 105 HIS A C 1
ATOM 801 O O . HIS A 1 105 ? -16.450 3.919 -8.718 1.00 85.06 105 HIS A O 1
ATOM 807 N N . THR A 1 106 ? -16.894 2.156 -7.404 1.00 84.25 106 THR A N 1
ATOM 808 C CA . THR A 1 106 ? -18.180 1.860 -8.055 1.00 84.25 106 THR A CA 1
ATOM 809 C C . THR A 1 106 ? -19.233 2.933 -7.801 1.00 84.25 106 THR A C 1
ATOM 811 O O . THR A 1 106 ? -19.932 3.305 -8.745 1.00 84.25 106 THR A O 1
ATOM 814 N N . ASP A 1 107 ? -19.307 3.479 -6.587 1.00 84.81 107 ASP A N 1
ATOM 815 C CA . ASP A 1 107 ? -20.256 4.542 -6.240 1.00 84.81 107 ASP A CA 1
ATOM 816 C C . ASP A 1 107 ? -19.937 5.836 -6.995 1.00 84.81 107 ASP A C 1
ATOM 818 O O . ASP A 1 107 ? -20.808 6.398 -7.661 1.00 84.81 107 ASP A O 1
ATOM 822 N N . ALA A 1 108 ? -18.662 6.235 -7.029 1.00 81.31 108 ALA A N 1
ATOM 823 C CA . ALA A 1 108 ? -18.221 7.400 -7.795 1.00 81.31 108 ALA A CA 1
ATOM 824 C C . ALA A 1 108 ? -18.526 7.273 -9.301 1.00 81.31 108 ALA A C 1
ATOM 826 O O . ALA A 1 108 ? -18.864 8.255 -9.963 1.00 81.31 108 ALA A O 1
ATOM 827 N N . ASN A 1 109 ? -18.437 6.061 -9.857 1.00 77.19 109 ASN A N 1
ATOM 828 C CA . ASN A 1 109 ? -18.789 5.801 -11.255 1.00 77.19 109 ASN A CA 1
ATOM 829 C C . ASN A 1 109 ? -20.306 5.767 -11.501 1.00 77.19 109 ASN A C 1
ATOM 831 O O . ASN A 1 109 ? -20.747 6.048 -12.618 1.00 77.19 109 ASN A O 1
ATOM 835 N N . ARG A 1 110 ? -21.117 5.434 -10.492 1.00 73.75 110 ARG A N 1
ATOM 836 C CA . ARG A 1 110 ? -22.582 5.428 -10.588 1.00 73.75 110 ARG A CA 1
ATOM 837 C C . ARG A 1 110 ? -23.141 6.846 -10.694 1.00 73.75 110 ARG A C 1
ATOM 839 O O . ARG A 1 110 ? -24.029 7.069 -11.517 1.00 73.75 110 ARG A O 1
ATOM 846 N N . ASP A 1 111 ? -22.564 7.794 -9.963 1.00 60.84 111 ASP A N 1
ATOM 847 C CA . ASP A 1 111 ? -22.934 9.214 -10.036 1.00 60.84 111 ASP A CA 1
ATOM 848 C C . ASP A 1 111 ? -22.603 9.839 -11.401 1.00 60.84 111 ASP A C 1
ATOM 850 O O . ASP A 1 111 ? -23.335 10.694 -11.897 1.00 60.84 111 ASP A O 1
ATOM 854 N N . LEU A 1 112 ? -21.553 9.350 -12.071 1.00 60.72 112 LEU A N 1
ATOM 855 C CA . LEU A 1 112 ? -21.184 9.765 -13.431 1.00 60.72 112 LEU A CA 1
ATOM 856 C C . LEU A 1 112 ? -22.104 9.180 -14.515 1.00 60.72 112 LEU A C 1
ATOM 858 O O . LEU A 1 112 ? -22.214 9.746 -15.600 1.00 60.72 112 LEU A O 1
ATOM 862 N N . LYS A 1 113 ? -22.766 8.048 -14.244 1.00 55.78 113 LYS A N 1
ATOM 863 C CA . LYS A 1 113 ? -23.637 7.344 -15.203 1.00 55.78 113 LYS A CA 1
ATOM 864 C C . LYS A 1 113 ? -25.109 7.777 -15.122 1.00 55.78 113 LYS A C 1
ATOM 866 O O . LYS A 1 113 ? -25.908 7.349 -15.951 1.00 55.78 113 LYS A O 1
ATOM 871 N N . GLY A 1 114 ? -25.467 8.620 -14.146 1.00 49.81 114 GLY A N 1
ATOM 872 C CA . GLY A 1 114 ? -26.794 9.240 -14.015 1.00 49.81 114 GLY A CA 1
ATOM 873 C C . GLY A 1 114 ? -27.050 10.399 -14.989 1.00 49.81 114 GLY A C 1
ATOM 874 O O . GLY A 1 114 ? -28.187 10.834 -15.148 1.00 49.81 114 GLY A O 1
ATOM 875 N N . THR A 1 115 ? -26.014 10.874 -15.680 1.00 51.34 115 THR A N 1
ATOM 876 C CA . THR A 1 115 ? -26.069 11.972 -16.650 1.00 51.34 115 THR A CA 1
ATOM 877 C C . THR A 1 115 ? -25.305 11.571 -17.907 1.00 51.34 115 THR A C 1
ATOM 879 O O . THR A 1 115 ? -24.118 11.840 -18.018 1.00 51.34 115 THR A O 1
ATOM 882 N N . THR A 1 116 ? -25.998 10.905 -18.837 1.00 39.56 116 THR A N 1
ATOM 883 C CA . THR A 1 116 ? -25.768 10.792 -20.302 1.00 39.56 116 THR A CA 1
ATOM 884 C C . THR A 1 116 ? -26.029 9.371 -20.811 1.00 39.56 116 THR A C 1
ATOM 886 O O . THR A 1 116 ? -25.227 8.451 -20.669 1.00 39.56 116 THR A O 1
ATOM 889 N N . SER A 1 117 ? -27.189 9.208 -21.444 1.00 43.38 117 SER A N 1
ATOM 890 C CA . SER A 1 117 ? -27.395 8.237 -22.515 1.00 43.38 117 SER A CA 1
ATOM 891 C C . SER A 1 117 ? -26.582 8.655 -23.747 1.00 43.38 117 SER A C 1
ATOM 893 O O . SER A 1 117 ? -26.527 9.840 -24.065 1.00 43.38 117 SER A O 1
ATOM 895 N N . ASP A 1 118 ? -26.013 7.666 -24.436 1.00 39.94 118 ASP A N 1
ATOM 896 C CA . ASP A 1 118 ? -25.450 7.732 -25.790 1.00 39.94 118 ASP A CA 1
ATOM 897 C C . ASP A 1 118 ? -24.255 8.663 -26.028 1.00 39.94 118 ASP A C 1
ATOM 899 O O . ASP A 1 118 ? -24.390 9.824 -26.389 1.00 39.94 118 ASP A O 1
ATOM 903 N N . THR A 1 119 ? -23.043 8.112 -25.979 1.00 33.50 119 THR A N 1
ATOM 904 C CA . THR A 1 119 ? -22.291 7.715 -27.188 1.00 33.50 119 THR A CA 1
ATOM 905 C C . THR A 1 119 ? -20.920 7.167 -26.799 1.00 33.50 119 THR A C 1
ATOM 907 O O . THR A 1 119 ? -20.266 7.611 -25.857 1.00 33.50 119 THR A O 1
ATOM 910 N N . ALA A 1 120 ? -20.503 6.140 -27.532 1.00 47.81 120 ALA A N 1
ATOM 911 C CA . ALA A 1 120 ? -19.172 5.568 -27.474 1.00 47.81 120 ALA A CA 1
ATOM 912 C C . ALA A 1 120 ? -18.079 6.619 -27.755 1.00 47.81 120 ALA A C 1
ATOM 914 O O . ALA A 1 120 ? -18.297 7.576 -28.490 1.00 47.81 120 ALA A O 1
ATOM 915 N N . GLN A 1 121 ? -16.879 6.352 -27.227 1.00 45.66 121 GLN A N 1
ATOM 916 C CA . GLN A 1 121 ? -15.622 7.053 -27.518 1.00 45.66 121 GLN A CA 1
ATOM 917 C C . GLN A 1 121 ? -15.571 8.538 -27.104 1.00 45.66 121 GLN A C 1
ATOM 919 O O . GLN A 1 121 ? -15.879 9.425 -27.892 1.00 45.66 121 GLN A O 1
ATOM 924 N N . GLY A 1 122 ? -15.042 8.854 -25.909 1.00 41.47 122 GLY A N 1
ATOM 925 C CA . GLY A 1 122 ? -14.755 10.273 -25.654 1.00 41.47 122 GLY A CA 1
ATOM 926 C C . GLY A 1 122 ? -14.258 10.778 -24.305 1.00 41.47 122 GLY A C 1
ATOM 927 O O . GLY A 1 122 ? -14.459 11.959 -24.063 1.00 41.47 122 GLY A O 1
ATOM 928 N N . ARG A 1 123 ? -13.594 9.998 -23.433 1.00 36.44 123 ARG A N 1
ATOM 929 C CA . ARG A 1 123 ? -12.682 10.587 -22.416 1.00 36.44 123 ARG A CA 1
ATOM 930 C C . ARG A 1 123 ? -11.718 9.574 -21.783 1.00 36.44 123 ARG A C 1
ATOM 932 O O . ARG A 1 123 ? -11.705 9.374 -20.577 1.00 36.44 123 ARG A O 1
ATOM 939 N N . LYS A 1 124 ? -10.847 8.959 -22.591 1.00 45.41 124 LYS A N 1
ATOM 940 C CA . LYS A 1 124 ? -9.576 8.420 -22.073 1.00 45.41 124 LYS A CA 1
ATOM 941 C C . LYS A 1 124 ? -8.671 9.609 -21.738 1.00 45.41 124 LYS A C 1
ATOM 943 O O . LYS A 1 124 ? -7.985 10.118 -22.619 1.00 45.41 124 LYS A O 1
ATOM 948 N N . ARG A 1 125 ? -8.709 10.110 -20.502 1.00 43.22 125 ARG A N 1
ATOM 949 C CA . ARG A 1 125 ? -7.750 11.116 -20.024 1.00 43.22 125 ARG A CA 1
ATOM 950 C C . ARG A 1 125 ? -6.831 10.433 -19.014 1.00 43.22 125 ARG A C 1
ATOM 952 O O . ARG A 1 125 ? -7.276 10.095 -17.928 1.00 43.22 125 ARG A O 1
ATOM 959 N N . PHE A 1 126 ? -5.591 10.225 -19.459 1.00 36.59 126 PHE A N 1
ATOM 960 C CA . PHE A 1 126 ? -4.473 9.536 -18.803 1.00 36.59 126 PHE A CA 1
ATOM 961 C C . PHE A 1 126 ? -4.669 8.034 -18.582 1.00 36.59 126 PHE A C 1
ATOM 963 O O . PHE A 1 126 ? -4.928 7.546 -17.492 1.00 36.59 126 PHE A O 1
ATOM 970 N N . ASP A 1 127 ? -4.486 7.295 -19.675 1.00 36.53 127 ASP A N 1
ATOM 971 C CA . ASP A 1 127 ? -4.246 5.857 -19.647 1.00 36.53 127 ASP A CA 1
ATOM 972 C C . ASP A 1 127 ? -2.778 5.641 -19.220 1.00 36.53 127 ASP A C 1
ATOM 974 O O . ASP A 1 127 ? -1.892 5.501 -20.060 1.00 36.53 127 ASP A O 1
ATOM 978 N N . THR A 1 128 ? -2.497 5.600 -17.911 1.00 42.47 128 THR A N 1
ATOM 979 C CA . THR A 1 128 ? -1.204 5.173 -17.309 1.00 42.47 128 THR A CA 1
ATOM 980 C C . THR A 1 128 ? -0.858 3.695 -17.585 1.00 42.47 128 THR A C 1
ATOM 982 O O . THR A 1 128 ? 0.059 3.118 -17.010 1.00 42.47 128 THR A O 1
ATOM 985 N N . SER A 1 129 ? -1.551 3.093 -18.548 1.00 42.22 129 SER A N 1
ATOM 986 C CA . SER A 1 129 ? -1.413 1.760 -19.137 1.00 42.22 129 SER A CA 1
ATOM 987 C C . SER A 1 129 ? -0.063 1.382 -19.775 1.00 42.22 129 SER A C 1
ATOM 989 O O . SER A 1 129 ? -0.007 0.390 -20.501 1.00 42.22 129 SER A O 1
ATOM 991 N N . ILE A 1 130 ? 1.038 2.085 -19.490 1.00 45.88 130 ILE A N 1
ATOM 992 C CA . ILE A 1 130 ? 2.378 1.680 -19.962 1.00 45.88 130 ILE A CA 1
ATOM 993 C C . ILE A 1 130 ? 3.088 0.727 -18.972 1.00 45.88 130 ILE A C 1
ATOM 995 O O . ILE A 1 130 ? 4.112 0.148 -19.324 1.00 45.88 130 ILE A O 1
ATOM 999 N N . LEU A 1 131 ? 2.508 0.417 -17.801 1.00 40.72 131 LEU A N 1
ATOM 1000 C CA . LEU A 1 131 ? 2.926 -0.723 -16.962 1.00 40.72 131 LEU A CA 1
ATOM 1001 C C . LEU A 1 131 ? 1.716 -1.467 -16.352 1.00 40.72 131 LEU A C 1
ATOM 1003 O O . LEU A 1 131 ? 0.713 -0.841 -16.013 1.00 40.72 131 LEU A O 1
ATOM 1007 N N . PRO A 1 132 ? 1.768 -2.806 -16.195 1.00 48.47 132 PRO A N 1
ATOM 1008 C CA . PRO A 1 132 ? 0.609 -3.638 -15.848 1.00 48.47 132 PRO A CA 1
ATOM 1009 C C . PRO A 1 132 ? 0.168 -3.590 -14.371 1.00 48.47 132 PRO A C 1
ATOM 1011 O O . PRO A 1 132 ? -0.605 -4.449 -13.959 1.00 48.47 132 PRO A O 1
ATOM 1014 N N . ILE A 1 133 ? 0.652 -2.652 -13.557 1.00 55.28 133 ILE A N 1
ATOM 1015 C CA . ILE A 1 133 ? 0.731 -2.882 -12.106 1.00 55.28 133 ILE A CA 1
ATOM 1016 C C . ILE A 1 133 ? -0.492 -2.351 -11.346 1.00 55.28 133 ILE A C 1
ATOM 1018 O O . ILE A 1 133 ? -0.884 -2.959 -10.362 1.00 55.28 133 ILE A O 1
ATOM 1022 N N . CYS A 1 134 ? -1.195 -1.315 -11.812 1.00 62.00 134 CYS A N 1
ATOM 1023 C CA . CYS A 1 134 ? -2.413 -0.845 -11.138 1.00 62.00 134 CYS A CA 1
ATOM 1024 C C . CYS A 1 134 ? -3.595 -0.684 -12.080 1.00 62.00 134 CYS A C 1
ATOM 1026 O O . CYS A 1 134 ? -3.740 0.341 -12.740 1.00 62.00 134 CYS A O 1
ATOM 1028 N N . LYS A 1 135 ? -4.470 -1.688 -12.131 1.00 68.19 135 LYS A N 1
ATOM 1029 C CA . LYS A 1 135 ? -5.790 -1.535 -12.747 1.00 68.19 135 LYS A CA 1
ATOM 1030 C C . LYS A 1 135 ? -6.869 -1.336 -11.684 1.00 68.19 135 LYS A C 1
ATOM 1032 O O . LYS A 1 135 ? -6.686 -1.682 -10.516 1.00 68.19 135 LYS A O 1
ATOM 1037 N N . ASP A 1 136 ? -7.990 -0.780 -12.135 1.00 75.75 136 ASP A N 1
ATOM 1038 C CA . ASP A 1 136 ? -9.272 -0.732 -11.430 1.00 75.75 136 ASP A CA 1
ATOM 1039 C C . ASP A 1 136 ? -9.303 0.217 -10.211 1.00 75.75 136 ASP A C 1
ATOM 1041 O O . ASP A 1 136 ? -8.832 1.353 -10.284 1.00 75.75 136 ASP A O 1
ATOM 1045 N N . SER A 1 137 ? -9.914 -0.200 -9.101 1.00 82.06 137 SER A N 1
ATOM 1046 C CA . SER A 1 137 ? -10.184 0.650 -7.930 1.00 82.06 137 SER A CA 1
ATOM 1047 C C . SER A 1 137 ? -8.933 1.114 -7.182 1.00 82.06 137 SER A C 1
ATOM 1049 O O . SER A 1 137 ? -8.948 2.178 -6.568 1.00 82.06 137 SER A O 1
ATOM 1051 N N . LEU A 1 138 ? -7.837 0.353 -7.255 1.00 85.50 138 LEU A N 1
ATOM 1052 C CA . LEU A 1 138 ? -6.588 0.665 -6.555 1.00 85.50 138 LEU A CA 1
ATOM 1053 C C . LEU A 1 138 ? -5.870 1.868 -7.159 1.00 85.50 138 LEU A C 1
ATOM 1055 O O . LEU A 1 138 ? -5.417 2.740 -6.420 1.00 85.50 138 LEU A O 1
ATOM 1059 N N . GLY A 1 139 ? -5.799 1.925 -8.491 1.00 85.38 139 GLY A N 1
ATOM 1060 C CA . GLY A 1 139 ? -5.228 3.068 -9.196 1.00 85.38 139 GLY A CA 1
ATOM 1061 C C . GLY A 1 139 ? -6.098 4.310 -9.025 1.00 85.38 139 GLY A C 1
ATOM 1062 O O . GLY A 1 139 ? -5.577 5.396 -8.786 1.00 85.38 139 GLY A O 1
ATOM 1063 N N . TRP A 1 140 ? -7.424 4.151 -9.074 1.00 86.62 140 TRP A N 1
ATOM 1064 C CA . TRP A 1 140 ? -8.358 5.246 -8.807 1.00 86.62 140 TRP A CA 1
ATOM 1065 C C . TRP A 1 140 ? -8.179 5.828 -7.400 1.00 86.62 140 TRP A C 1
ATOM 1067 O O . TRP A 1 140 ? -8.056 7.042 -7.262 1.00 86.62 140 TRP A O 1
ATOM 1077 N N . MET A 1 141 ? -8.109 4.974 -6.374 1.00 89.31 141 MET A N 1
ATOM 1078 C CA . MET A 1 141 ? -7.933 5.424 -4.993 1.00 89.31 141 MET A CA 1
ATOM 1079 C C . MET A 1 141 ? -6.584 6.119 -4.792 1.00 89.31 141 MET A C 1
ATOM 1081 O O . MET A 1 141 ? -6.539 7.177 -4.178 1.00 89.31 141 MET A O 1
ATOM 1085 N N . PHE A 1 142 ? -5.504 5.586 -5.373 1.00 89.12 142 PHE A N 1
ATOM 1086 C CA . PHE A 1 142 ? -4.188 6.228 -5.336 1.00 89.12 142 PHE A CA 1
ATOM 1087 C C . PHE A 1 142 ? -4.256 7.678 -5.838 1.00 89.12 142 PHE A C 1
ATOM 1089 O O . PHE A 1 142 ? -3.863 8.594 -5.129 1.00 89.12 142 PHE A O 1
ATOM 1096 N N . ASN A 1 143 ? -4.860 7.901 -7.010 1.00 87.94 143 ASN A N 1
ATOM 1097 C CA . ASN A 1 143 ? -5.017 9.244 -7.586 1.00 87.94 143 ASN A CA 1
ATOM 1098 C C . ASN A 1 143 ? -5.962 10.153 -6.783 1.00 87.94 143 ASN A C 1
ATOM 1100 O O . ASN A 1 143 ? -5.943 11.366 -6.958 1.00 87.94 143 ASN A O 1
ATOM 1104 N N . LYS A 1 144 ? -6.857 9.587 -5.966 1.00 88.19 144 LYS A N 1
ATOM 1105 C CA . LYS A 1 144 ? -7.736 10.369 -5.086 1.00 88.19 144 LYS A CA 1
ATOM 1106 C C . LYS A 1 144 ? -7.035 10.833 -3.818 1.00 88.19 144 LYS A C 1
ATOM 1108 O O . LYS A 1 144 ? -7.432 11.858 -3.271 1.00 88.19 144 LYS A O 1
ATOM 1113 N N . LEU A 1 145 ? -6.060 10.062 -3.356 1.00 88.81 145 LEU A N 1
ATOM 1114 C CA . LEU A 1 145 ? -5.270 10.351 -2.166 1.00 88.81 145 LEU A CA 1
ATOM 1115 C C . LEU A 1 145 ? -4.082 11.259 -2.479 1.00 88.81 145 LEU A C 1
ATOM 1117 O O . LEU A 1 145 ? -3.751 12.092 -1.647 1.00 88.81 145 LEU A O 1
ATOM 1121 N N . ASP A 1 146 ? -3.495 11.110 -3.668 1.00 87.44 146 ASP A N 1
ATOM 1122 C CA . ASP A 1 146 ? -2.429 11.960 -4.199 1.00 87.44 146 ASP A CA 1
ATOM 1123 C C . ASP A 1 146 ? -2.993 13.357 -4.512 1.00 87.44 146 ASP A C 1
ATOM 1125 O O . ASP A 1 146 ? -3.497 13.638 -5.602 1.00 87.44 146 ASP A O 1
ATOM 1129 N N . MET A 1 147 ? -3.014 14.216 -3.494 1.00 86.88 147 MET A N 1
ATOM 1130 C CA . MET A 1 147 ? -3.623 15.544 -3.563 1.00 86.88 147 MET A CA 1
ATOM 1131 C C . MET A 1 147 ? -2.672 16.563 -4.180 1.00 86.88 147 MET A C 1
ATOM 1133 O O . MET A 1 147 ? -3.125 17.572 -4.732 1.00 86.88 147 MET A O 1
ATOM 1137 N N . ASN A 1 148 ? -1.367 16.330 -4.047 1.00 87.44 148 ASN A N 1
ATOM 1138 C CA . ASN A 1 148 ? -0.328 17.197 -4.589 1.00 87.44 148 ASN A CA 1
ATOM 1139 C C . ASN A 1 148 ? 0.140 16.759 -5.999 1.00 87.44 148 ASN A C 1
ATOM 1141 O O . ASN A 1 148 ? 0.820 17.541 -6.666 1.00 87.44 148 ASN A O 1
ATOM 1145 N N . TYR A 1 149 ? -0.314 15.593 -6.479 1.00 86.75 149 TYR A N 1
ATOM 1146 C CA . TYR A 1 149 ? -0.042 15.000 -7.793 1.00 86.75 149 TYR A CA 1
ATOM 1147 C C . TYR A 1 149 ? 1.440 14.677 -8.039 1.00 86.75 149 TYR A C 1
ATOM 1149 O O . TYR A 1 149 ? 1.903 14.732 -9.185 1.00 86.75 149 TYR A O 1
ATOM 1157 N N . ASP A 1 150 ? 2.198 14.361 -6.986 1.00 87.81 150 ASP A N 1
ATOM 1158 C CA . ASP A 1 150 ? 3.620 14.007 -7.073 1.00 87.81 150 ASP A CA 1
ATOM 1159 C C . ASP A 1 150 ? 3.860 12.507 -7.345 1.00 87.81 150 ASP A C 1
ATOM 1161 O O . ASP A 1 150 ? 5.007 12.084 -7.518 1.00 87.81 150 ASP A O 1
ATOM 1165 N N . LEU A 1 151 ? 2.782 11.718 -7.472 1.00 87.62 151 LEU A N 1
ATOM 1166 C CA . LEU A 1 151 ? 2.786 10.266 -7.667 1.00 87.62 151 LEU A CA 1
ATOM 1167 C C . LEU A 1 151 ? 3.396 9.474 -6.497 1.00 87.62 151 LEU A C 1
ATOM 1169 O O . LEU A 1 151 ? 3.776 8.307 -6.682 1.00 87.62 151 LEU A O 1
ATOM 1173 N N . LEU A 1 152 ? 3.470 10.069 -5.305 1.00 89.50 152 LEU A N 1
ATOM 1174 C CA . LEU A 1 152 ? 4.001 9.472 -4.084 1.00 89.50 152 LEU A CA 1
ATOM 1175 C C . LEU A 1 152 ? 3.078 9.771 -2.900 1.00 89.50 152 LEU A C 1
ATOM 1177 O O . LEU A 1 152 ? 3.063 10.874 -2.375 1.00 89.50 152 LEU A O 1
ATOM 1181 N N . LEU A 1 153 ? 2.406 8.750 -2.372 1.00 90.00 153 LEU A N 1
ATOM 1182 C CA . LEU A 1 153 ? 1.554 8.944 -1.202 1.00 90.00 153 LEU A CA 1
ATOM 1183 C C . LEU A 1 153 ? 2.395 9.121 0.058 1.00 90.00 153 LEU A C 1
ATOM 1185 O O . LEU A 1 153 ? 3.038 8.174 0.524 1.00 90.00 153 LEU A O 1
ATOM 1189 N N . ASP A 1 154 ? 2.362 10.322 0.624 1.00 90.56 154 ASP A N 1
ATOM 1190 C CA . ASP A 1 154 ? 3.012 10.607 1.897 1.00 90.56 154 ASP A CA 1
ATOM 1191 C C . ASP A 1 154 ? 2.110 10.319 3.112 1.00 90.56 154 ASP A C 1
ATOM 1193 O O . ASP A 1 154 ? 0.929 9.973 3.021 1.00 90.56 154 ASP A O 1
ATOM 1197 N N . GLN A 1 155 ? 2.684 10.448 4.308 1.00 86.94 155 GLN A N 1
ATOM 1198 C CA . GLN A 1 155 ? 1.987 10.194 5.569 1.00 86.94 155 GLN A CA 1
ATOM 1199 C C . GLN A 1 155 ? 0.743 11.083 5.785 1.00 86.94 155 GLN A C 1
ATOM 1201 O O . GLN A 1 155 ? -0.169 10.672 6.512 1.00 86.94 155 GLN A O 1
ATOM 1206 N N . SER A 1 156 ? 0.713 12.284 5.205 1.00 87.75 156 SER A N 1
ATOM 1207 C CA . SER A 1 156 ? -0.406 13.228 5.284 1.00 87.75 156 SER A CA 1
ATOM 1208 C C . SER A 1 156 ? -1.523 12.822 4.327 1.00 87.75 156 SER A C 1
ATOM 1210 O O . SER A 1 156 ? -2.687 12.825 4.716 1.00 87.75 156 SER A O 1
ATOM 1212 N N . GLU A 1 157 ? -1.191 12.388 3.118 1.00 90.56 157 GLU A N 1
ATOM 1213 C CA . GLU A 1 157 ? -2.161 11.908 2.124 1.00 90.56 157 GLU A CA 1
ATOM 1214 C C . GLU A 1 157 ? -2.785 10.572 2.535 1.00 90.56 157 GLU A C 1
ATOM 1216 O O . GLU A 1 157 ? -4.006 10.398 2.515 1.00 90.56 157 GLU A O 1
ATOM 1221 N N . LEU A 1 158 ? -1.965 9.662 3.066 1.00 88.69 158 LEU A N 1
ATOM 1222 C CA . LEU A 1 158 ? -2.435 8.416 3.674 1.00 88.69 158 LEU A CA 1
ATOM 1223 C C . LEU A 1 158 ? -3.295 8.663 4.921 1.00 88.69 158 LEU A C 1
ATOM 1225 O O . LEU A 1 158 ? -4.025 7.766 5.353 1.00 88.69 158 LEU A O 1
ATOM 1229 N N . SER A 1 159 ? -3.258 9.873 5.495 1.00 82.12 159 SER A N 1
ATOM 1230 C CA . SER A 1 159 ? -4.052 10.188 6.680 1.00 82.12 159 SER A CA 1
ATOM 1231 C C . SER A 1 159 ? -5.548 10.253 6.466 1.00 82.12 159 SER A C 1
ATOM 1233 O O . SER A 1 159 ? -6.297 9.945 7.395 1.00 82.12 159 SER A O 1
ATOM 1235 N N . ALA A 1 160 ? -5.979 10.491 5.229 1.00 81.12 160 ALA A N 1
ATOM 1236 C CA . ALA A 1 160 ? -7.377 10.373 4.847 1.00 81.12 160 ALA A CA 1
ATOM 1237 C C . ALA A 1 160 ? -7.920 8.940 5.021 1.00 81.12 160 ALA A C 1
ATOM 1239 O O . ALA A 1 160 ? -9.119 8.760 5.207 1.00 81.12 160 ALA A O 1
ATOM 1240 N N . ILE A 1 161 ? -7.055 7.919 5.014 1.00 78.69 161 ILE A N 1
ATOM 1241 C CA . ILE A 1 161 ? -7.448 6.516 5.218 1.00 78.69 161 ILE A CA 1
ATOM 1242 C C . ILE A 1 161 ? -7.407 6.125 6.708 1.00 78.69 161 ILE A C 1
ATOM 1244 O O . ILE A 1 161 ? -8.073 5.177 7.112 1.00 78.69 161 ILE A O 1
ATOM 1248 N N . TYR A 1 162 ? -6.685 6.858 7.568 1.00 72.69 162 TYR A N 1
ATOM 1249 C CA . TYR A 1 162 ? -6.611 6.582 9.017 1.00 72.69 162 TYR A CA 1
ATOM 1250 C C . TYR A 1 162 ? -7.881 7.000 9.798 1.00 72.69 162 TYR A C 1
ATOM 1252 O O . TYR A 1 162 ? -7.822 7.141 11.020 1.00 72.69 162 TYR A O 1
ATOM 1260 N N . LEU A 1 163 ? -9.018 7.241 9.131 1.00 61.03 163 LEU A N 1
ATOM 1261 C CA . LEU A 1 163 ? -10.186 7.913 9.722 1.00 61.03 163 LEU A CA 1
ATOM 1262 C C . LEU A 1 163 ? -10.921 7.125 10.816 1.00 61.03 163 LEU A C 1
ATOM 1264 O O . LEU A 1 163 ? -11.635 7.748 11.601 1.00 61.03 163 LEU A O 1
ATOM 1268 N N . ASP A 1 164 ? -10.689 5.819 10.959 1.00 54.62 164 ASP A N 1
ATOM 1269 C CA . ASP A 1 164 ? -11.185 5.073 12.114 1.00 54.62 164 ASP A CA 1
ATOM 1270 C C . ASP A 1 164 ? -10.087 4.867 13.154 1.00 54.62 164 ASP A C 1
ATOM 1272 O O . ASP A 1 164 ? -9.080 4.191 12.935 1.00 54.62 164 ASP A O 1
ATOM 1276 N N . LYS A 1 165 ? -10.317 5.447 14.336 1.00 55.34 165 LYS A N 1
ATOM 1277 C CA . LYS A 1 165 ? -9.407 5.508 15.494 1.00 55.34 165 LYS A CA 1
ATOM 1278 C C . LYS A 1 165 ? -8.980 4.144 16.074 1.00 55.34 165 LYS A C 1
ATOM 1280 O O . LYS A 1 165 ? -8.372 4.122 17.141 1.00 55.34 165 LYS A O 1
ATOM 1285 N N . TYR A 1 166 ? -9.266 3.025 15.407 1.00 56.59 166 TYR A N 1
ATOM 1286 C CA . TYR A 1 166 ? -9.102 1.675 15.951 1.00 56.59 166 TYR A CA 1
ATOM 1287 C C . TYR A 1 166 ? -8.464 0.647 15.007 1.00 56.59 166 TYR A C 1
ATOM 1289 O O . TYR A 1 166 ? -8.418 -0.530 15.349 1.00 56.59 166 TYR A O 1
ATOM 1297 N N . GLU A 1 167 ? -7.891 1.044 13.870 1.00 70.06 167 GLU A N 1
ATOM 1298 C CA . GLU A 1 167 ? -7.094 0.115 13.054 1.00 70.06 167 GLU A CA 1
ATOM 1299 C C . GLU A 1 167 ? -5.598 0.240 13.394 1.00 70.06 167 GLU A C 1
ATOM 1301 O O . GLU A 1 167 ? -4.821 0.925 12.724 1.00 70.06 167 GLU A O 1
ATOM 1306 N N . LEU A 1 168 ? -5.181 -0.450 14.464 1.00 77.44 168 LEU A N 1
ATOM 1307 C CA . LEU A 1 168 ? -3.796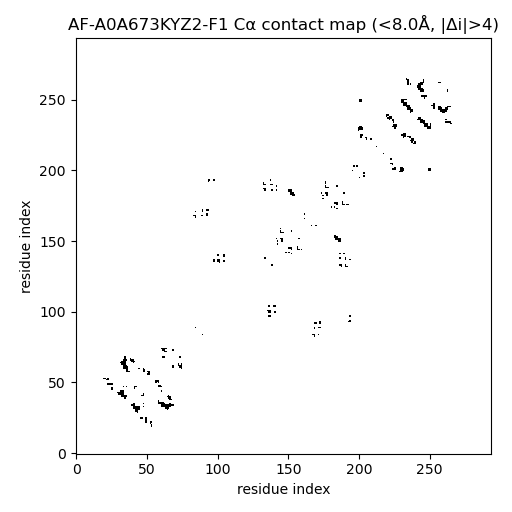 -0.480 14.975 1.00 77.44 168 LEU A CA 1
ATOM 1308 C C . LEU A 1 168 ? -2.754 -0.882 13.911 1.00 77.44 168 LEU A C 1
ATOM 1310 O O . LEU A 1 168 ? -1.5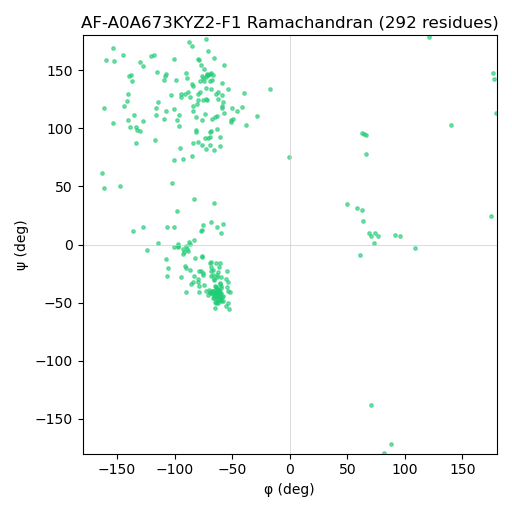74 -0.552 14.031 1.00 77.44 168 LEU A O 1
ATOM 1314 N N . CYS A 1 169 ? -3.193 -1.578 12.861 1.00 84.25 169 CYS A N 1
ATOM 1315 C CA . CYS A 1 169 ? -2.338 -2.159 11.836 1.00 84.25 169 CYS A CA 1
ATOM 1316 C C . CYS A 1 169 ? -2.181 -1.326 10.566 1.00 84.25 169 CYS A C 1
ATOM 1318 O O . CYS A 1 169 ? -1.400 -1.717 9.705 1.00 84.25 169 CYS A O 1
ATOM 1320 N N . MET A 1 170 ? -2.827 -0.161 10.459 1.00 85.69 170 MET A N 1
ATOM 1321 C CA . MET A 1 170 ? -2.729 0.682 9.258 1.00 85.69 170 MET A CA 1
ATOM 1322 C C . MET A 1 170 ? -1.306 1.186 9.014 1.00 85.69 170 MET A C 1
ATOM 1324 O O . MET A 1 170 ? -0.767 1.033 7.923 1.00 85.69 170 MET A O 1
ATOM 1328 N N . ARG A 1 171 ? -0.662 1.743 10.047 1.00 84.31 171 ARG A N 1
ATOM 1329 C CA . ARG A 1 171 ? 0.726 2.224 9.947 1.00 84.31 171 ARG A CA 1
ATOM 1330 C C . ARG A 1 171 ? 1.709 1.074 9.674 1.00 84.31 171 ARG A C 1
ATOM 1332 O O . ARG A 1 171 ? 2.467 1.177 8.714 1.00 84.31 171 ARG A O 1
ATOM 1339 N N . PRO A 1 172 ? 1.688 -0.040 10.439 1.00 86.00 172 PRO A N 1
ATOM 1340 C CA . PRO A 1 172 ? 2.484 -1.223 10.110 1.00 86.00 172 PRO A CA 1
ATOM 1341 C C . PRO A 1 172 ? 2.249 -1.763 8.694 1.00 86.00 172 PRO A C 1
ATOM 1343 O O . PRO A 1 172 ? 3.204 -2.193 8.052 1.00 86.00 172 PRO A O 1
ATOM 1346 N N . LEU A 1 173 ? 1.011 -1.718 8.190 1.00 86.25 173 LEU A N 1
ATOM 1347 C CA . LEU A 1 173 ? 0.679 -2.167 6.842 1.00 86.25 173 LEU A CA 1
ATOM 1348 C C . LEU A 1 173 ? 1.360 -1.301 5.783 1.00 86.25 173 LEU A C 1
ATOM 1350 O O . LEU A 1 173 ? 2.105 -1.842 4.973 1.00 86.25 173 LEU A O 1
ATOM 1354 N N . PHE A 1 174 ? 1.181 0.020 5.807 1.00 88.81 174 PHE A N 1
ATOM 1355 C CA . PHE A 1 174 ? 1.809 0.898 4.814 1.00 88.81 174 PHE A CA 1
ATOM 1356 C C . PHE A 1 174 ? 3.338 0.876 4.902 1.00 88.81 174 PHE A C 1
ATOM 1358 O O . PHE A 1 174 ? 4.005 0.778 3.877 1.00 88.81 174 PHE A O 1
ATOM 1365 N N . ASN A 1 175 ? 3.897 0.789 6.110 1.00 86.81 175 ASN A N 1
ATOM 1366 C CA . ASN A 1 175 ? 5.335 0.585 6.297 1.00 86.81 175 ASN A CA 1
ATOM 1367 C C . ASN A 1 175 ? 5.828 -0.758 5.730 1.00 86.81 175 ASN A C 1
ATOM 1369 O O . ASN A 1 175 ? 7.003 -0.891 5.390 1.00 86.81 175 ASN A O 1
ATOM 1373 N N . SER A 1 176 ? 4.968 -1.781 5.668 1.00 85.94 176 SER A N 1
ATOM 1374 C CA . SER A 1 176 ? 5.286 -3.066 5.029 1.00 85.94 176 SER A CA 1
ATOM 1375 C C . SER A 1 176 ? 5.182 -3.012 3.500 1.00 85.94 176 SER A C 1
ATOM 1377 O O . SER A 1 176 ? 5.809 -3.831 2.827 1.00 85.94 176 SER A O 1
ATOM 1379 N N . CYS A 1 177 ? 4.410 -2.059 2.969 1.00 85.62 177 CYS A N 1
ATOM 1380 C CA . CYS A 1 177 ? 4.275 -1.790 1.540 1.00 85.62 177 CYS A CA 1
ATOM 1381 C C . CYS A 1 177 ? 5.457 -0.974 0.989 1.00 85.62 177 CYS A C 1
ATOM 1383 O O . CYS A 1 177 ? 5.844 -1.187 -0.157 1.00 85.62 177 CYS A O 1
ATOM 1385 N N . ASP A 1 178 ? 6.028 -0.088 1.811 1.00 87.81 178 ASP A N 1
ATOM 1386 C CA . ASP A 1 178 ? 7.198 0.735 1.490 1.00 87.81 178 ASP A CA 1
ATOM 1387 C C . ASP A 1 178 ? 8.441 -0.160 1.369 1.00 87.81 178 ASP A C 1
ATOM 1389 O O . ASP A 1 178 ? 9.022 -0.619 2.361 1.00 87.81 178 ASP A O 1
ATOM 1393 N N . SER A 1 179 ? 8.786 -0.508 0.136 1.00 81.88 179 SER A N 1
ATOM 1394 C CA . SER A 1 179 ? 9.886 -1.409 -0.197 1.00 81.88 179 SER A CA 1
ATOM 1395 C C . SER A 1 179 ? 11.211 -0.659 -0.236 1.00 81.88 179 SER A C 1
ATOM 1397 O O . SER A 1 179 ? 12.233 -1.241 0.135 1.00 81.88 179 SER A O 1
ATOM 1399 N N . PHE A 1 180 ? 11.185 0.618 -0.627 1.00 79.56 180 PHE A N 1
ATOM 1400 C CA . PHE A 1 180 ? 12.364 1.485 -0.665 1.00 79.56 180 PHE A CA 1
ATOM 1401 C C . PHE A 1 180 ? 12.717 2.104 0.695 1.00 79.56 180 PHE A C 1
ATOM 1403 O O . PHE A 1 180 ? 13.833 2.588 0.864 1.00 79.56 180 PHE A O 1
ATOM 1410 N N . LYS A 1 181 ? 11.825 2.012 1.688 1.00 82.81 181 LYS A N 1
ATOM 1411 C CA . LYS A 1 181 ? 11.979 2.576 3.039 1.00 82.81 181 LYS A CA 1
ATOM 1412 C C . LYS A 1 181 ? 12.194 4.089 3.038 1.00 82.81 181 LYS A C 1
ATOM 1414 O O . LYS A 1 181 ? 12.869 4.614 3.925 1.00 82.81 181 LYS A O 1
ATOM 1419 N N . ASP A 1 182 ? 11.608 4.781 2.065 1.00 85.31 182 ASP A N 1
ATOM 1420 C CA . ASP A 1 182 ? 11.698 6.236 1.925 1.00 85.31 182 ASP A CA 1
ATOM 1421 C C . ASP A 1 182 ? 10.567 6.981 2.663 1.00 85.31 182 ASP A C 1
ATOM 1423 O O . ASP A 1 182 ? 10.553 8.214 2.711 1.00 85.31 182 ASP A O 1
ATOM 1427 N N . GLY A 1 183 ? 9.649 6.245 3.303 1.00 84.31 183 GLY A N 1
ATOM 1428 C CA . GLY A 1 183 ? 8.523 6.794 4.054 1.00 84.31 183 GLY A CA 1
ATOM 1429 C C . GLY A 1 183 ? 7.375 7.293 3.174 1.00 84.31 183 GLY A C 1
ATOM 1430 O O . GLY A 1 183 ? 6.434 7.895 3.700 1.00 84.31 183 GLY A O 1
ATOM 1431 N N . LYS A 1 184 ? 7.441 7.052 1.862 1.00 90.12 184 LYS A N 1
ATOM 1432 C CA . LYS A 1 184 ? 6.396 7.345 0.883 1.00 90.12 184 LYS A CA 1
ATOM 1433 C C . LYS A 1 184 ? 5.976 6.041 0.203 1.00 90.12 184 LYS A C 1
ATOM 1435 O O . LYS A 1 184 ? 6.650 5.022 0.284 1.00 90.12 184 LYS A O 1
ATOM 1440 N N . LEU A 1 185 ? 4.808 6.043 -0.433 1.00 89.56 185 LEU A N 1
ATOM 1441 C CA . LEU A 1 185 ? 4.372 4.920 -1.260 1.00 89.56 185 LEU A CA 1
ATOM 1442 C C . LEU A 1 185 ? 4.233 5.367 -2.702 1.00 89.56 185 LEU A C 1
ATOM 1444 O O . LEU A 1 185 ? 3.312 6.105 -3.055 1.00 89.56 185 LEU A O 1
ATOM 1448 N N . SER A 1 186 ? 5.119 4.860 -3.551 1.00 89.25 186 SER A N 1
ATOM 1449 C CA . SER A 1 186 ? 4.971 5.006 -4.992 1.00 89.25 186 SER A CA 1
ATOM 1450 C C . SER A 1 186 ? 3.750 4.246 -5.505 1.00 89.25 186 SER A C 1
ATOM 1452 O O . SER A 1 186 ? 3.263 3.290 -4.888 1.00 89.25 186 SER A O 1
ATOM 1454 N N . ASN A 1 187 ? 3.278 4.623 -6.696 1.00 84.88 187 ASN A N 1
ATOM 1455 C CA . ASN A 1 187 ? 2.188 3.908 -7.358 1.00 84.88 187 ASN A CA 1
ATOM 1456 C C . ASN A 1 187 ? 2.470 2.399 -7.455 1.00 84.88 187 ASN A C 1
ATOM 1458 O O . ASN A 1 187 ? 1.600 1.585 -7.172 1.00 84.88 187 ASN A O 1
ATOM 1462 N N . ASN A 1 188 ? 3.704 2.007 -7.769 1.00 81.12 188 ASN A N 1
ATOM 1463 C CA . ASN A 1 188 ? 4.059 0.596 -7.888 1.00 81.12 188 ASN A CA 1
ATOM 1464 C C . ASN A 1 188 ? 3.971 -0.138 -6.541 1.00 81.12 188 ASN A C 1
ATOM 1466 O O . ASN A 1 188 ? 3.382 -1.216 -6.477 1.00 81.12 188 ASN A O 1
ATOM 1470 N N . GLU A 1 189 ? 4.504 0.442 -5.464 1.00 86.88 189 GLU A N 1
ATOM 1471 C CA . GLU A 1 189 ? 4.469 -0.160 -4.124 1.00 86.88 189 GLU A CA 1
ATOM 1472 C C . GLU A 1 189 ? 3.050 -0.311 -3.599 1.00 86.88 189 GLU A C 1
ATOM 1474 O O . GLU A 1 189 ? 2.683 -1.384 -3.115 1.00 86.88 189 GLU A O 1
ATOM 1479 N N . TRP A 1 190 ? 2.231 0.729 -3.765 1.00 87.94 190 TRP A N 1
ATOM 1480 C CA . TRP A 1 190 ? 0.811 0.691 -3.439 1.00 87.94 190 TRP A CA 1
ATOM 1481 C C . TRP A 1 190 ? 0.135 -0.502 -4.116 1.00 87.94 190 TRP A C 1
ATOM 1483 O O . TRP A 1 190 ? -0.456 -1.372 -3.474 1.00 87.94 190 TRP A O 1
ATOM 1493 N N . CYS A 1 191 ? 0.275 -0.589 -5.431 1.00 84.00 191 CYS A N 1
ATOM 1494 C CA . CYS A 1 191 ? -0.453 -1.563 -6.219 1.00 84.00 191 CYS A CA 1
ATOM 1495 C C . CYS A 1 191 ? 0.027 -2.986 -5.959 1.00 84.00 191 CYS A C 1
ATOM 1497 O O . CYS A 1 191 ? -0.805 -3.872 -5.778 1.00 84.00 191 CYS A O 1
ATOM 1499 N N . TYR A 1 192 ? 1.335 -3.208 -5.824 1.00 78.19 192 TYR A N 1
ATOM 1500 C CA . TYR A 1 192 ? 1.855 -4.513 -5.425 1.00 78.19 192 TYR A CA 1
ATOM 1501 C C . TYR A 1 192 ? 1.427 -4.912 -4.017 1.00 78.19 192 TYR A C 1
ATOM 1503 O O . TYR A 1 192 ? 1.129 -6.086 -3.794 1.00 78.19 192 TYR A O 1
ATOM 1511 N N . CYS A 1 193 ? 1.346 -3.967 -3.078 1.00 84.50 193 CYS A N 1
ATOM 1512 C CA . CYS A 1 193 ? 0.951 -4.278 -1.710 1.00 84.50 193 CYS A CA 1
ATOM 1513 C C . CYS A 1 193 ? -0.477 -4.840 -1.632 1.00 84.50 193 CYS A C 1
ATOM 1515 O O . CYS A 1 193 ? -0.705 -5.843 -0.953 1.00 84.50 193 CYS A O 1
ATOM 1517 N N . PHE A 1 194 ? -1.413 -4.257 -2.389 1.00 82.94 194 PHE A N 1
ATOM 1518 C CA . PHE A 1 194 ? -2.825 -4.663 -2.413 1.00 82.94 194 PHE A CA 1
ATOM 1519 C C . PHE A 1 194 ? -3.168 -5.719 -3.479 1.00 82.94 194 PHE A C 1
ATOM 1521 O O . PHE A 1 194 ? -4.213 -6.376 -3.407 1.00 82.94 194 PHE A O 1
ATOM 1528 N N . GLN A 1 195 ? -2.323 -5.902 -4.495 1.00 75.06 195 GLN A N 1
ATOM 1529 C CA . GLN A 1 195 ? -2.526 -6.926 -5.522 1.00 75.06 195 GLN A CA 1
ATOM 1530 C C . GLN A 1 195 ? -1.834 -8.248 -5.238 1.00 75.06 195 GLN A C 1
ATOM 1532 O O . GLN A 1 195 ? -2.072 -9.150 -6.037 1.00 75.06 195 GLN A O 1
ATOM 1537 N N . LYS A 1 196 ? -1.039 -8.389 -4.156 1.00 64.12 196 LYS A N 1
ATOM 1538 C CA . LYS A 1 196 ? -0.395 -9.661 -3.766 1.00 64.12 196 LYS A CA 1
ATOM 1539 C C . LYS A 1 196 ? -1.354 -10.833 -4.036 1.00 64.12 196 LYS A C 1
ATOM 1541 O O . LYS A 1 196 ? -2.312 -10.999 -3.281 1.00 64.12 196 LYS A O 1
ATOM 1546 N N . PRO A 1 197 ? -1.152 -11.607 -5.119 1.00 56.06 197 PRO A N 1
ATOM 1547 C CA . PRO A 1 197 ? -1.960 -12.785 -5.350 1.00 56.06 197 PRO A CA 1
ATOM 1548 C C . PRO A 1 197 ? -1.560 -13.797 -4.283 1.00 56.06 197 PRO A C 1
ATOM 1550 O O . PRO A 1 197 ? -0.391 -13.837 -3.892 1.00 56.06 197 PRO A O 1
ATOM 1553 N N . ASP A 1 198 ? -2.496 -14.617 -3.820 1.00 53.75 198 ASP A N 1
ATOM 1554 C CA . ASP A 1 198 ? -2.156 -15.755 -2.972 1.00 53.75 198 ASP A CA 1
ATOM 1555 C C . ASP A 1 198 ? -1.025 -16.558 -3.640 1.00 53.75 198 ASP A C 1
ATOM 1557 O O . ASP A 1 198 ? -1.153 -17.024 -4.774 1.00 53.75 198 ASP A O 1
ATOM 1561 N N . GLY A 1 199 ? 0.135 -16.633 -2.985 1.00 60.44 199 GLY A N 1
ATOM 1562 C CA . GLY A 1 199 ? 1.317 -17.325 -3.503 1.00 60.44 199 GLY A CA 1
ATOM 1563 C C . GLY A 1 199 ? 2.567 -16.455 -3.667 1.00 60.44 199 GLY A C 1
ATOM 1564 O O . GLY A 1 199 ? 2.603 -15.266 -3.356 1.00 60.44 199 GLY A O 1
ATOM 1565 N N . MET A 1 200 ? 3.643 -17.105 -4.105 1.00 74.94 200 MET A N 1
ATOM 1566 C CA . MET A 1 200 ? 4.981 -16.517 -4.191 1.00 74.94 200 MET A CA 1
ATOM 1567 C C . MET A 1 200 ? 5.139 -15.746 -5.518 1.00 74.94 200 MET A C 1
ATOM 1569 O O . MET A 1 200 ? 4.688 -16.230 -6.561 1.00 74.94 200 MET A O 1
ATOM 1573 N N . PRO A 1 201 ? 5.754 -14.548 -5.517 1.00 75.38 201 PRO A N 1
ATOM 1574 C CA . PRO A 1 201 ? 5.613 -13.565 -6.597 1.00 75.38 201 PRO A CA 1
ATOM 1575 C C . PRO A 1 201 ? 6.181 -14.037 -7.944 1.00 75.38 201 PRO A C 1
ATOM 1577 O O . PRO A 1 201 ? 5.538 -13.855 -8.976 1.00 75.38 201 PRO A O 1
ATOM 1580 N N . CYS A 1 202 ? 7.338 -14.707 -7.947 1.00 83.88 202 CYS A N 1
ATOM 1581 C CA . CYS A 1 202 ? 7.918 -15.242 -9.179 1.00 83.88 202 CYS A CA 1
ATOM 1582 C C . CYS A 1 202 ? 7.137 -16.463 -9.675 1.00 83.88 202 CYS A C 1
ATOM 1584 O O . CYS A 1 202 ? 6.857 -16.587 -10.866 1.00 83.88 202 CYS A O 1
ATOM 1586 N N . GLN A 1 203 ? 6.711 -17.332 -8.753 1.00 81.12 203 GLN A N 1
ATOM 1587 C CA . GLN A 1 203 ? 5.927 -18.522 -9.080 1.00 81.12 203 GLN A CA 1
ATOM 1588 C C . GLN A 1 203 ? 4.573 -18.169 -9.719 1.00 81.12 203 GLN A C 1
ATOM 1590 O O . GLN A 1 203 ? 4.138 -18.820 -10.671 1.00 81.12 203 GLN A O 1
ATOM 1595 N N . ASN A 1 204 ? 3.924 -17.110 -9.234 1.00 79.44 204 ASN A N 1
ATOM 1596 C CA . ASN A 1 204 ? 2.663 -16.620 -9.783 1.00 79.44 204 ASN A CA 1
ATOM 1597 C C . ASN A 1 204 ? 2.841 -16.030 -11.187 1.00 79.44 204 ASN A C 1
ATOM 1599 O O . ASN A 1 204 ? 2.044 -16.328 -12.081 1.00 79.44 204 ASN A O 1
ATOM 1603 N N . GLU A 1 205 ? 3.918 -15.274 -11.418 1.00 78.75 205 GLU A N 1
ATOM 1604 C CA . GLU A 1 205 ? 4.249 -14.782 -12.759 1.00 78.75 205 GLU A CA 1
ATOM 1605 C C . GLU A 1 205 ? 4.557 -15.938 -13.727 1.00 78.75 205 GLU A C 1
ATOM 1607 O O . GLU A 1 205 ? 4.089 -15.944 -14.867 1.00 78.75 205 GLU A O 1
ATOM 1612 N N . MET A 1 206 ? 5.243 -16.982 -13.253 1.00 79.56 206 MET A N 1
ATOM 1613 C CA . MET A 1 206 ? 5.523 -18.193 -14.029 1.00 79.56 206 MET A CA 1
ATOM 1614 C C . MET A 1 206 ? 4.234 -18.918 -14.453 1.00 79.56 206 MET A C 1
ATOM 1616 O O . MET A 1 206 ? 4.065 -19.285 -15.619 1.00 79.56 206 MET A O 1
ATOM 1620 N N . ASN A 1 207 ? 3.278 -19.066 -13.529 1.00 79.69 207 ASN A N 1
ATOM 1621 C CA . ASN A 1 207 ? 1.966 -19.656 -13.808 1.00 79.69 207 ASN A CA 1
ATOM 1622 C C . ASN A 1 207 ? 1.183 -18.834 -14.843 1.00 79.69 207 ASN A C 1
ATOM 1624 O O . ASN A 1 207 ? 0.544 -19.400 -15.738 1.00 79.69 207 ASN A O 1
ATOM 1628 N N . ARG A 1 208 ? 1.268 -17.499 -14.768 1.00 79.25 208 ARG A N 1
ATOM 1629 C CA . ARG A 1 208 ? 0.639 -16.589 -15.732 1.00 79.25 208 ARG A CA 1
ATOM 1630 C C . ARG A 1 208 ? 1.208 -16.790 -17.135 1.00 79.25 208 ARG A C 1
ATOM 1632 O O . ARG A 1 208 ? 0.431 -16.992 -18.072 1.00 79.25 208 ARG A O 1
ATOM 1639 N N . ILE A 1 209 ? 2.532 -16.837 -17.270 1.00 76.19 209 ILE A N 1
ATOM 1640 C CA . ILE A 1 209 ? 3.218 -17.056 -18.553 1.00 76.19 209 ILE A CA 1
ATOM 1641 C C . ILE A 1 209 ? 2.858 -18.431 -19.134 1.00 76.19 209 ILE A C 1
ATOM 1643 O O . ILE A 1 209 ? 2.512 -18.528 -20.312 1.00 76.19 209 ILE A O 1
ATOM 1647 N N . HIS A 1 210 ? 2.832 -19.484 -18.311 1.00 73.94 210 HIS A N 1
ATOM 1648 C CA . HIS A 1 210 ? 2.417 -20.831 -18.730 1.00 73.94 210 HIS A CA 1
ATOM 1649 C C . HIS A 1 210 ? 0.936 -20.923 -19.136 1.00 73.94 210 HIS A C 1
ATOM 1651 O O . HIS A 1 210 ? 0.562 -21.755 -19.965 1.00 73.94 210 HIS A O 1
ATOM 1657 N N . SER A 1 211 ? 0.063 -20.100 -18.552 1.00 68.56 211 SER A N 1
ATOM 1658 C CA . SER A 1 211 ? -1.351 -20.043 -18.942 1.00 68.56 211 SER A CA 1
ATOM 1659 C C . SER A 1 211 ? -1.550 -19.319 -20.282 1.00 68.56 211 SER A C 1
ATOM 1661 O O . SER A 1 211 ? -2.398 -19.714 -21.086 1.00 68.56 211 SER A O 1
ATOM 1663 N N . GLN A 1 212 ? -0.735 -18.295 -20.554 1.00 65.50 212 GLN A N 1
ATOM 1664 C CA . GLN A 1 212 ? -0.783 -17.494 -21.779 1.00 65.50 212 GLN A CA 1
ATOM 1665 C C . GLN A 1 212 ? -0.108 -18.194 -22.964 1.00 65.50 212 GLN A C 1
ATOM 1667 O O . GLN A 1 212 ? -0.622 -18.126 -24.083 1.00 65.50 212 GLN A O 1
ATOM 1672 N N . SER A 1 213 ? 0.972 -18.942 -22.725 1.00 57.19 213 SER A N 1
ATOM 1673 C CA . SER A 1 213 ? 1.674 -19.706 -23.762 1.00 57.19 213 SER A CA 1
ATOM 1674 C C . SER A 1 213 ? 0.810 -20.807 -24.390 1.00 57.19 213 SER A C 1
ATOM 1676 O O . SER A 1 213 ? 0.978 -21.108 -25.569 1.00 57.19 213 SER A O 1
ATOM 1678 N N . ARG A 1 214 ? -0.191 -21.338 -23.665 1.00 56.53 214 ARG A N 1
ATOM 1679 C CA . ARG A 1 214 ? -1.196 -22.268 -24.222 1.00 56.53 214 ARG A CA 1
ATOM 1680 C C . ARG A 1 214 ? -2.153 -21.619 -25.227 1.00 56.53 214 ARG A C 1
ATOM 1682 O O . ARG A 1 214 ? -2.807 -22.337 -25.975 1.00 56.53 214 ARG A O 1
ATOM 1689 N N . ARG A 1 215 ? -2.278 -20.286 -25.234 1.00 58.75 215 ARG A N 1
ATOM 1690 C CA . ARG A 1 215 ? -3.207 -19.544 -26.109 1.00 58.75 215 ARG A CA 1
ATOM 1691 C C . ARG A 1 215 ? -2.516 -18.816 -27.263 1.00 58.75 215 ARG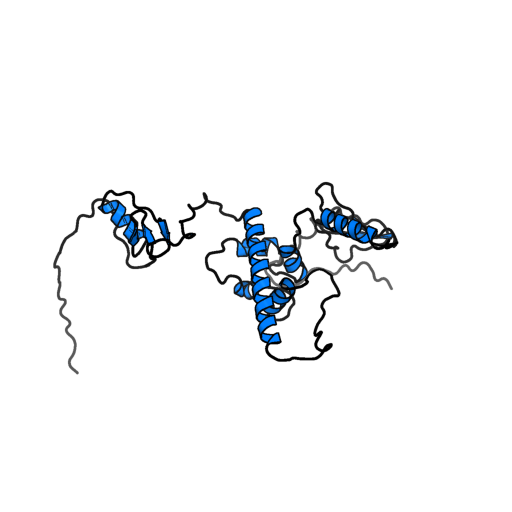 A C 1
ATOM 1693 O O . ARG A 1 215 ? -3.184 -18.517 -28.246 1.00 58.75 215 ARG A O 1
ATOM 1700 N N . LYS A 1 216 ? -1.211 -18.549 -27.164 1.00 56.47 216 LYS A N 1
ATOM 1701 C CA . LYS A 1 216 ? -0.344 -18.020 -28.231 1.00 56.47 216 LYS A CA 1
ATOM 1702 C C . LYS A 1 216 ? 1.109 -18.299 -27.846 1.00 56.47 216 LYS A C 1
ATOM 1704 O O . LYS A 1 216 ? 1.582 -17.786 -26.835 1.00 56.47 216 LYS A O 1
ATOM 1709 N N . ALA A 1 217 ? 1.822 -19.087 -28.646 1.00 53.88 217 ALA A N 1
ATOM 1710 C CA . ALA A 1 217 ? 3.255 -19.291 -28.470 1.00 53.88 217 ALA A CA 1
ATOM 1711 C C . ALA A 1 217 ? 3.997 -17.988 -28.820 1.00 53.88 217 ALA A C 1
ATOM 1713 O O . ALA A 1 217 ? 4.285 -17.713 -29.983 1.00 53.88 217 ALA A O 1
ATOM 1714 N N . LEU A 1 218 ? 4.251 -17.145 -27.818 1.00 61.03 218 LEU A N 1
ATOM 1715 C CA . LEU A 1 218 ? 5.039 -15.924 -27.971 1.00 61.03 218 LEU A CA 1
ATOM 1716 C C . LEU A 1 218 ? 6.524 -16.296 -27.961 1.00 61.03 218 LEU A C 1
ATOM 1718 O O . LEU A 1 218 ? 7.171 -16.349 -26.915 1.00 61.03 218 LEU A O 1
ATOM 1722 N N . ILE A 1 219 ? 7.048 -16.600 -29.147 1.00 61.91 219 ILE A N 1
ATOM 1723 C CA . ILE A 1 219 ? 8.478 -16.817 -29.365 1.00 61.91 219 ILE A CA 1
ATOM 1724 C C . ILE A 1 219 ? 9.219 -15.544 -28.940 1.00 61.91 219 ILE A C 1
ATOM 1726 O O . ILE A 1 219 ? 8.938 -14.457 -29.438 1.00 61.91 219 ILE A O 1
ATOM 1730 N N . GLY A 1 220 ? 10.155 -15.684 -28.000 1.00 68.81 220 GLY A N 1
ATOM 1731 C CA . GLY A 1 220 ? 10.990 -14.585 -27.516 1.00 68.81 220 GLY A CA 1
ATOM 1732 C C . GLY A 1 220 ? 10.454 -13.817 -26.306 1.00 68.81 220 GLY A C 1
ATOM 1733 O O . GLY A 1 220 ? 11.061 -12.807 -25.959 1.00 68.81 220 GLY A O 1
ATOM 1734 N N . ALA A 1 221 ? 9.377 -14.281 -25.660 1.00 74.44 221 ALA A N 1
ATOM 1735 C CA . ALA A 1 221 ? 8.897 -13.713 -24.402 1.00 74.44 221 ALA A CA 1
ATOM 1736 C C . ALA A 1 221 ? 9.879 -13.945 -23.236 1.00 74.44 221 ALA A C 1
ATOM 1738 O O . ALA A 1 221 ? 10.533 -14.987 -23.142 1.00 74.44 221 ALA A O 1
ATOM 1739 N N . TYR A 1 222 ? 9.944 -12.975 -22.326 1.00 83.38 222 TYR A N 1
ATOM 1740 C CA . TYR A 1 222 ? 10.690 -13.074 -21.075 1.00 83.38 222 TYR A CA 1
ATOM 1741 C C . TYR A 1 222 ? 10.112 -14.171 -20.174 1.00 83.38 222 TYR A C 1
ATOM 1743 O O . TYR A 1 222 ? 8.915 -14.172 -19.889 1.00 83.38 222 TYR A O 1
ATOM 1751 N N . VAL A 1 223 ? 10.974 -15.063 -19.682 1.00 86.31 223 VAL A N 1
ATOM 1752 C CA . VAL A 1 223 ? 10.627 -16.063 -18.667 1.00 86.31 223 VAL A CA 1
ATOM 1753 C C . VAL A 1 223 ? 11.456 -15.776 -17.412 1.00 86.31 223 VAL A C 1
ATOM 1755 O O . VAL A 1 223 ? 12.689 -15.827 -17.486 1.00 86.31 223 VAL A O 1
ATOM 1758 N N . PRO A 1 224 ? 10.827 -15.448 -16.269 1.00 89.19 224 PRO A N 1
ATOM 1759 C CA . PRO A 1 224 ? 11.551 -15.110 -15.055 1.00 89.19 224 PRO A CA 1
ATOM 1760 C C . PRO A 1 224 ? 12.195 -16.352 -14.431 1.00 89.19 224 PRO A C 1
ATOM 1762 O O . PRO A 1 224 ? 11.641 -17.448 -14.458 1.00 89.19 224 PRO A O 1
ATOM 1765 N N . ARG A 1 225 ? 13.372 -16.175 -13.824 1.00 89.94 225 ARG A N 1
ATOM 1766 C CA . ARG A 1 225 ? 14.002 -17.197 -12.982 1.00 89.94 225 ARG A CA 1
ATOM 1767 C C . ARG A 1 225 ? 13.574 -17.020 -11.531 1.00 89.94 225 ARG A C 1
ATOM 1769 O O . ARG A 1 225 ? 13.695 -15.926 -10.977 1.00 89.94 225 ARG A O 1
ATOM 1776 N N . CYS A 1 226 ? 13.120 -18.114 -10.932 1.00 89.31 226 CYS A N 1
ATOM 1777 C CA . CYS A 1 226 ? 12.656 -18.147 -9.551 1.00 89.31 226 CYS A CA 1
ATOM 1778 C C . CYS A 1 226 ? 13.650 -18.877 -8.642 1.00 89.31 226 CYS A C 1
ATOM 1780 O O . CYS A 1 226 ? 14.347 -19.799 -9.072 1.00 89.31 226 CYS A O 1
ATOM 1782 N N . SER A 1 227 ? 13.739 -18.419 -7.398 1.00 84.19 227 SER A N 1
ATOM 1783 C CA . SER A 1 227 ? 14.354 -19.130 -6.280 1.00 84.19 227 SER A CA 1
ATOM 1784 C C . SER A 1 227 ? 13.484 -20.322 -5.866 1.00 84.19 227 SER A C 1
ATOM 1786 O O . SER A 1 227 ? 12.315 -20.401 -6.244 1.00 84.19 227 SER A O 1
ATOM 1788 N N . GLU A 1 228 ? 14.042 -21.220 -5.058 1.00 81.75 228 GLU A N 1
ATOM 1789 C CA . GLU A 1 228 ? 13.321 -22.362 -4.477 1.00 81.75 228 GLU A CA 1
ATOM 1790 C C . GLU A 1 228 ? 12.154 -21.903 -3.589 1.00 81.75 228 GLU A C 1
ATOM 1792 O O . GLU A 1 228 ? 11.073 -22.482 -3.640 1.00 81.75 228 GLU A O 1
ATOM 1797 N N . ASP A 1 229 ? 12.317 -20.770 -2.900 1.00 74.06 229 ASP A N 1
ATOM 1798 C CA . ASP A 1 229 ? 11.276 -20.122 -2.089 1.00 74.06 229 ASP A CA 1
ATOM 1799 C C . ASP A 1 229 ? 10.232 -19.347 -2.926 1.00 74.06 229 ASP A C 1
ATOM 1801 O O . ASP A 1 229 ? 9.507 -18.503 -2.401 1.00 74.06 229 ASP A O 1
ATOM 1805 N N . GLY A 1 230 ? 10.208 -19.523 -4.253 1.00 73.88 230 GLY A N 1
ATOM 1806 C CA . GLY A 1 230 ? 9.233 -18.906 -5.164 1.00 73.88 230 GLY A CA 1
ATOM 1807 C C . GLY A 1 230 ? 9.363 -17.386 -5.377 1.00 73.88 230 GLY A C 1
ATOM 1808 O O . GLY A 1 230 ? 8.509 -16.777 -6.034 1.00 73.88 230 GLY A O 1
ATOM 1809 N N . TYR A 1 231 ? 10.424 -16.769 -4.856 1.00 82.38 231 TYR A N 1
ATOM 1810 C CA . TYR A 1 231 ? 10.838 -15.382 -5.123 1.00 82.38 231 TYR A CA 1
ATOM 1811 C C . TYR A 1 231 ? 11.686 -15.273 -6.396 1.00 82.38 231 TYR A C 1
ATOM 1813 O O . TYR A 1 231 ? 12.071 -16.286 -6.972 1.00 82.38 231 TYR A O 1
ATOM 1821 N N . PHE A 1 232 ? 11.986 -14.063 -6.864 1.00 84.56 232 PHE A N 1
ATOM 1822 C CA . PHE A 1 232 ? 12.851 -13.875 -8.033 1.00 84.56 232 PHE A CA 1
ATOM 1823 C C . PHE A 1 232 ? 14.318 -14.138 -7.679 1.00 84.56 232 PHE A C 1
ATOM 1825 O O . PHE A 1 232 ? 14.780 -13.763 -6.600 1.00 84.56 232 PHE A O 1
ATOM 1832 N N . LYS A 1 233 ? 15.071 -14.776 -8.587 1.00 89.06 233 LYS A N 1
ATOM 1833 C CA . LYS A 1 233 ? 16.534 -14.828 -8.451 1.00 89.06 233 LYS A CA 1
ATOM 1834 C C . LYS A 1 233 ? 17.102 -13.432 -8.690 1.00 89.06 233 LYS A C 1
ATOM 1836 O O . LYS A 1 233 ? 16.672 -12.750 -9.612 1.00 89.06 233 LYS A O 1
ATOM 1841 N N . ALA A 1 234 ? 18.112 -13.055 -7.905 1.00 89.19 234 ALA A N 1
ATOM 1842 C CA . ALA A 1 234 ? 18.721 -11.724 -7.957 1.00 89.19 234 ALA A CA 1
ATOM 1843 C C . ALA A 1 234 ? 19.222 -11.335 -9.355 1.00 89.19 234 ALA A C 1
ATOM 1845 O O . ALA A 1 234 ? 19.209 -10.166 -9.705 1.00 89.19 234 ALA A O 1
ATOM 1846 N N . THR A 1 235 ? 19.633 -12.297 -10.177 1.00 92.19 235 THR A N 1
ATOM 1847 C CA . THR A 1 235 ? 19.955 -12.060 -11.585 1.00 92.19 235 THR A CA 1
ATOM 1848 C C . THR A 1 235 ? 18.808 -12.562 -12.452 1.00 92.19 235 THR A C 1
ATOM 1850 O O . THR A 1 235 ? 18.506 -13.756 -12.428 1.00 92.19 235 THR A O 1
ATOM 1853 N N . GLN A 1 236 ? 18.296 -11.737 -13.364 1.00 92.00 236 GLN A N 1
ATOM 1854 C CA . GLN A 1 236 ? 17.350 -12.131 -14.418 1.00 92.00 236 GLN A CA 1
ATOM 1855 C C . GLN A 1 236 ? 17.971 -11.959 -15.802 1.00 92.00 236 GLN A C 1
ATOM 1857 O O . GLN A 1 236 ? 18.814 -11.092 -15.995 1.00 92.00 236 GLN A O 1
ATOM 1862 N N . CYS A 1 237 ? 17.586 -12.810 -16.754 1.00 91.62 237 CYS A N 1
ATOM 1863 C CA . CYS A 1 237 ? 18.106 -12.782 -18.121 1.00 91.62 237 CYS A CA 1
ATOM 1864 C C . CYS A 1 237 ? 16.978 -12.975 -19.130 1.00 91.62 237 CYS A C 1
ATOM 1866 O O . CYS A 1 237 ? 16.097 -13.812 -18.938 1.00 91.62 237 CYS A O 1
ATOM 1868 N N . HIS A 1 238 ? 17.046 -12.243 -20.235 1.00 90.25 238 HIS A N 1
ATOM 1869 C CA . HIS A 1 238 ? 16.144 -12.378 -21.366 1.00 90.25 238 HIS A CA 1
ATOM 1870 C C . HIS A 1 238 ? 16.766 -13.283 -22.433 1.00 90.25 238 HIS A C 1
ATOM 1872 O O . HIS A 1 238 ? 17.743 -12.910 -23.083 1.00 90.25 238 HIS A O 1
ATOM 1878 N N . GLY A 1 239 ? 16.200 -14.477 -22.623 1.00 82.69 239 GLY A N 1
ATOM 1879 C CA . GLY A 1 239 ? 16.791 -15.512 -23.479 1.00 82.69 239 GLY A CA 1
ATOM 1880 C C . GLY A 1 239 ? 16.958 -15.114 -24.951 1.00 82.69 239 GLY A C 1
ATOM 1881 O O . GLY A 1 239 ? 17.929 -15.523 -25.574 1.00 82.69 239 GLY A O 1
ATOM 1882 N N . SER A 1 240 ? 16.062 -14.288 -25.503 1.00 82.81 240 SER A N 1
ATOM 1883 C CA . SER A 1 240 ? 16.106 -13.893 -26.922 1.00 82.81 240 SER A CA 1
ATOM 1884 C C . SER A 1 240 ? 16.986 -12.675 -27.217 1.00 82.81 240 SER A C 1
ATOM 1886 O O . SER A 1 240 ? 17.428 -12.522 -28.349 1.00 82.81 240 SER A O 1
ATOM 1888 N N . SER A 1 241 ? 17.263 -11.818 -26.226 1.00 85.94 241 SER A N 1
ATOM 1889 C CA . SER A 1 241 ? 18.112 -10.626 -26.413 1.00 85.94 241 SER A CA 1
ATOM 1890 C C . SER A 1 241 ? 19.495 -10.760 -25.770 1.00 85.94 241 SER A C 1
ATOM 1892 O O . SER A 1 241 ? 20.372 -9.940 -26.032 1.00 85.94 241 SER A O 1
ATOM 1894 N N . GLY A 1 242 ? 19.707 -11.766 -24.913 1.00 86.19 242 GLY A N 1
ATOM 1895 C CA . GLY A 1 242 ? 20.968 -11.973 -24.192 1.00 86.19 242 GLY A CA 1
ATOM 1896 C C . GLY A 1 242 ? 21.270 -10.904 -23.133 1.00 86.19 242 GLY A C 1
ATOM 1897 O O . GLY A 1 242 ? 22.379 -10.856 -22.599 1.00 86.19 242 GLY A O 1
ATOM 1898 N N . GLN A 1 243 ? 20.302 -10.033 -22.836 1.00 92.50 243 GLN A N 1
ATOM 1899 C CA . GLN A 1 243 ? 20.419 -9.014 -21.799 1.00 92.50 243 GLN A CA 1
ATOM 1900 C C . GLN A 1 243 ? 20.072 -9.606 -20.435 1.00 92.50 243 GLN A C 1
ATOM 1902 O O . GLN A 1 243 ? 19.058 -10.291 -20.300 1.00 92.50 243 GLN A O 1
ATOM 1907 N N . CYS A 1 244 ? 20.865 -9.290 -19.417 1.00 94.06 244 CYS A N 1
ATOM 1908 C CA . CYS A 1 244 ? 20.592 -9.640 -18.032 1.00 94.06 244 CYS A CA 1
ATOM 1909 C C . CYS A 1 244 ? 20.673 -8.406 -17.132 1.00 94.06 244 CYS A C 1
ATOM 1911 O O . CYS A 1 244 ? 21.374 -7.445 -17.439 1.00 94.06 244 CYS A O 1
ATOM 1913 N N . TRP A 1 245 ? 19.952 -8.437 -16.020 1.00 92.69 245 TRP A N 1
ATOM 1914 C CA . TRP A 1 245 ? 19.865 -7.352 -15.045 1.00 92.69 245 TRP A CA 1
ATOM 1915 C C . TRP A 1 245 ? 19.742 -7.924 -13.635 1.00 92.69 245 TRP A C 1
ATOM 1917 O O . TRP A 1 245 ? 19.432 -9.108 -13.459 1.00 92.69 245 TRP A O 1
ATOM 1927 N N . CYS A 1 246 ? 20.006 -7.086 -12.638 1.00 90.12 246 CYS A N 1
ATOM 1928 C CA . CYS A 1 246 ? 19.763 -7.440 -11.251 1.00 90.12 246 CYS A CA 1
ATOM 1929 C C . CYS A 1 246 ? 18.340 -7.046 -10.856 1.00 90.12 246 CYS A C 1
ATOM 1931 O O . CYS A 1 246 ? 17.835 -6.013 -11.297 1.00 90.12 246 CYS A O 1
ATOM 1933 N N . VAL A 1 247 ? 17.709 -7.868 -10.026 1.00 84.75 247 VAL A N 1
ATOM 1934 C CA . VAL A 1 247 ? 16.398 -7.616 -9.438 1.00 84.75 247 VAL A CA 1
ATOM 1935 C C . VAL A 1 247 ? 16.419 -7.829 -7.931 1.00 84.75 247 VAL A C 1
ATOM 1937 O O . VAL A 1 247 ? 17.248 -8.579 -7.412 1.00 84.75 247 VAL A O 1
ATOM 1940 N N . ASP A 1 248 ? 15.481 -7.203 -7.231 1.00 79.06 248 ASP A N 1
ATOM 1941 C CA . ASP A 1 248 ? 15.172 -7.571 -5.853 1.00 79.06 248 ASP A CA 1
ATOM 1942 C C . ASP A 1 248 ? 14.414 -8.915 -5.774 1.00 79.06 248 ASP A C 1
ATOM 1944 O O . ASP A 1 248 ? 14.038 -9.521 -6.783 1.00 79.06 248 ASP A O 1
ATOM 1948 N N . LYS A 1 249 ? 14.137 -9.390 -4.552 1.00 79.25 249 LYS A N 1
ATOM 19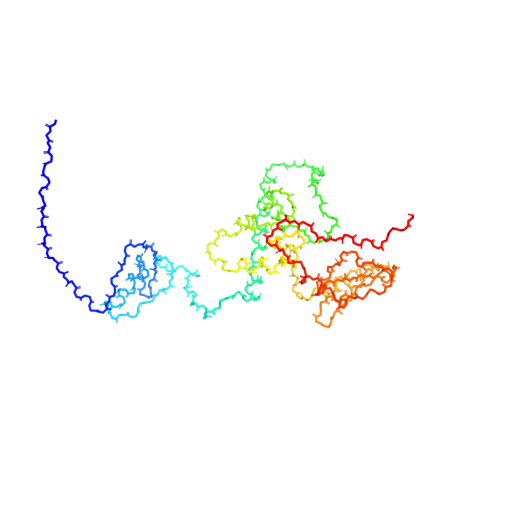49 C CA . LYS A 1 249 ? 13.405 -10.653 -4.344 1.00 79.25 249 LYS A CA 1
ATOM 1950 C C . LYS A 1 249 ? 11.982 -10.655 -4.934 1.00 79.25 249 LYS A C 1
ATOM 1952 O O . LYS A 1 249 ? 11.389 -11.723 -5.090 1.00 79.25 249 LYS A O 1
ATOM 1957 N N . TYR A 1 250 ? 11.426 -9.491 -5.261 1.00 76.06 250 TYR A N 1
ATOM 1958 C CA . TYR A 1 250 ? 10.086 -9.315 -5.817 1.00 76.06 250 TYR A CA 1
ATOM 1959 C C . TYR A 1 250 ? 10.084 -9.095 -7.336 1.00 76.06 250 TYR A C 1
ATOM 1961 O O . TYR A 1 250 ? 9.009 -9.054 -7.930 1.00 76.06 250 TYR A O 1
ATOM 1969 N N . GLY A 1 251 ? 11.260 -9.048 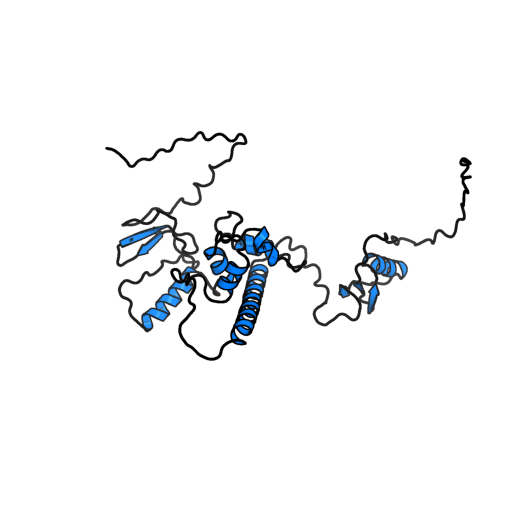-7.970 1.00 78.38 251 GLY A N 1
ATOM 1970 C CA . GLY A 1 251 ? 11.417 -8.957 -9.420 1.00 78.38 251 GLY A CA 1
ATOM 1971 C C . GLY A 1 251 ? 11.624 -7.540 -9.948 1.00 78.38 251 GLY A C 1
ATOM 1972 O O . GLY A 1 251 ? 11.661 -7.367 -11.167 1.00 78.38 251 GLY A O 1
ATOM 1973 N N . ASN A 1 252 ? 11.789 -6.544 -9.071 1.00 75.75 252 ASN A N 1
ATOM 1974 C CA . ASN A 1 252 ? 12.042 -5.165 -9.479 1.00 75.75 252 ASN A CA 1
ATOM 1975 C C . ASN A 1 252 ? 13.478 -5.012 -9.958 1.00 75.75 252 ASN A C 1
ATOM 1977 O O . ASN A 1 252 ? 14.410 -5.322 -9.222 1.00 75.75 252 ASN A O 1
ATOM 1981 N N . GLU A 1 253 ? 13.654 -4.514 -11.179 1.00 86.31 253 GLU A N 1
ATOM 1982 C CA . GLU A 1 253 ? 14.971 -4.257 -11.749 1.00 86.31 253 GLU A CA 1
ATOM 1983 C C . GLU A 1 253 ? 15.690 -3.114 -11.037 1.00 86.31 253 GLU A C 1
ATOM 1985 O O . GLU A 1 253 ? 15.148 -2.031 -10.834 1.00 86.31 253 GLU A O 1
ATOM 1990 N N . ILE A 1 254 ? 16.957 -3.353 -10.718 1.00 81.50 254 ILE A N 1
ATOM 1991 C CA . ILE A 1 254 ? 17.839 -2.358 -10.127 1.00 81.50 254 ILE A CA 1
ATOM 1992 C C . ILE A 1 254 ? 18.344 -1.460 -11.255 1.00 81.50 254 ILE A C 1
ATOM 1994 O O . ILE A 1 254 ? 18.951 -1.944 -12.219 1.00 81.50 254 ILE A O 1
ATOM 1998 N N . ALA A 1 255 ? 18.077 -0.159 -11.153 1.00 80.69 255 ALA A N 1
ATOM 1999 C CA . ALA A 1 255 ? 18.387 0.809 -12.200 1.00 80.69 255 ALA A CA 1
ATOM 2000 C C . ALA A 1 255 ? 19.868 0.743 -12.621 1.00 80.69 255 ALA A C 1
ATOM 2002 O O . ALA A 1 255 ? 20.770 0.651 -11.791 1.00 80.69 255 ALA A O 1
ATOM 2003 N N . GLY A 1 256 ? 20.123 0.742 -13.933 1.00 81.75 256 GLY A N 1
ATOM 2004 C CA . GLY A 1 256 ? 21.480 0.670 -14.493 1.00 81.75 256 GLY A CA 1
ATOM 2005 C C . GLY A 1 256 ? 22.166 -0.702 -14.396 1.00 81.75 256 GLY A C 1
ATOM 2006 O O . GLY A 1 256 ? 23.302 -0.854 -14.847 1.00 81.75 256 GLY A O 1
ATOM 2007 N N . SER A 1 257 ? 21.503 -1.729 -13.850 1.00 84.44 257 SER A N 1
ATOM 2008 C CA . SER A 1 257 ? 22.088 -3.075 -13.750 1.00 84.44 257 SER A CA 1
ATOM 2009 C C . SER A 1 257 ? 22.070 -3.853 -15.074 1.00 84.44 257 SER A C 1
ATOM 2011 O O . SER A 1 257 ? 22.898 -4.750 -15.269 1.00 84.44 257 SER A O 1
ATOM 2013 N N . ARG A 1 258 ? 21.170 -3.489 -16.000 1.00 90.81 258 ARG A N 1
ATOM 2014 C CA . ARG A 1 258 ? 20.981 -4.144 -17.300 1.00 90.81 258 ARG A CA 1
ATOM 2015 C C . ARG A 1 258 ? 22.208 -4.056 -18.192 1.00 90.81 258 ARG A C 1
ATOM 2017 O O . ARG A 1 258 ? 22.698 -2.975 -18.503 1.00 90.81 258 ARG A O 1
ATOM 2024 N N . ARG A 1 259 ? 22.671 -5.214 -18.653 1.00 90.38 259 ARG A N 1
ATOM 2025 C CA . ARG A 1 259 ? 23.836 -5.360 -19.530 1.00 90.38 259 ARG A CA 1
ATOM 2026 C C . ARG A 1 259 ? 23.737 -6.615 -20.384 1.00 90.38 259 ARG A C 1
ATOM 2028 O O . ARG A 1 259 ? 22.883 -7.468 -20.161 1.00 90.38 259 ARG A O 1
ATOM 2035 N N . GLN A 1 260 ? 24.61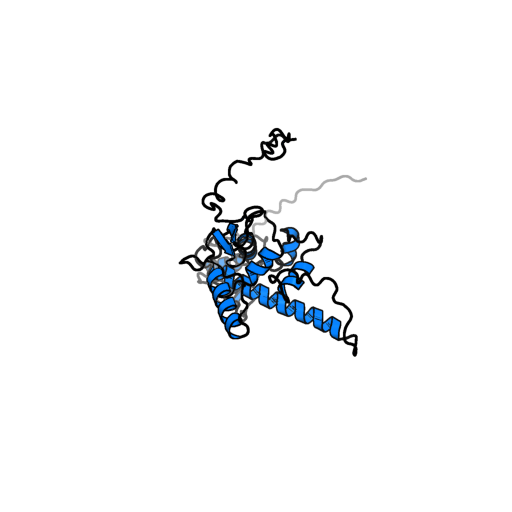7 -6.724 -21.369 1.00 89.38 260 GLN A N 1
ATOM 2036 C CA . GLN A 1 260 ? 24.783 -7.954 -22.132 1.00 89.38 260 GLN A CA 1
ATOM 2037 C C . GLN A 1 260 ? 25.650 -8.933 -21.327 1.00 89.38 260 GLN A C 1
ATOM 2039 O O . GLN A 1 260 ? 26.709 -8.551 -20.831 1.00 89.38 260 GLN A O 1
ATOM 2044 N N . GLY A 1 261 ? 25.188 -10.175 -21.163 1.00 84.62 261 GLY A N 1
ATOM 2045 C CA . GLY A 1 261 ? 25.839 -11.156 -20.284 1.00 84.62 261 GLY A CA 1
ATOM 2046 C C . GLY A 1 261 ? 25.464 -11.012 -18.802 1.00 84.62 261 GLY A C 1
ATOM 2047 O O . GLY A 1 261 ? 24.644 -10.179 -18.435 1.00 84.62 261 GLY A O 1
ATOM 2048 N N . ASN A 1 262 ? 26.026 -11.868 -17.945 1.00 85.25 262 ASN A N 1
ATOM 2049 C CA . ASN A 1 262 ? 25.561 -12.074 -16.568 1.00 85.25 262 ASN A CA 1
ATOM 2050 C C . ASN A 1 262 ? 26.139 -11.034 -15.572 1.00 85.25 262 ASN A C 1
ATOM 2052 O O . ASN A 1 262 ? 27.354 -11.036 -15.364 1.00 85.25 262 ASN A O 1
ATOM 2056 N N . PRO A 1 263 ? 25.325 -10.149 -14.953 1.00 86.75 263 PRO A N 1
ATOM 2057 C CA . PRO A 1 263 ? 25.791 -9.239 -13.910 1.00 86.75 263 PRO A CA 1
ATOM 2058 C C . PRO A 1 263 ? 26.007 -9.952 -12.566 1.00 86.75 263 PRO A C 1
ATOM 2060 O O . PRO A 1 263 ? 25.216 -10.803 -12.160 1.00 86.75 263 PRO A O 1
ATOM 2063 N N . THR A 1 264 ? 27.038 -9.535 -11.829 1.00 85.25 264 THR A N 1
ATOM 2064 C CA . THR A 1 264 ? 27.261 -9.951 -10.437 1.00 85.25 264 THR A CA 1
ATOM 2065 C C . THR A 1 264 ? 26.298 -9.201 -9.515 1.00 85.25 264 THR A C 1
ATOM 2067 O O . THR A 1 264 ? 26.476 -8.010 -9.270 1.00 85.25 264 THR A O 1
ATOM 2070 N N . CYS A 1 265 ? 25.277 -9.889 -8.999 1.00 83.50 265 CYS A N 1
ATOM 2071 C CA . CYS A 1 265 ? 24.239 -9.296 -8.142 1.00 83.50 265 CYS A CA 1
ATOM 2072 C C . CYS A 1 265 ? 24.460 -9.568 -6.635 1.00 83.50 265 CYS A C 1
ATOM 2074 O O . CYS A 1 265 ? 23.551 -9.381 -5.833 1.00 83.50 265 CYS A O 1
ATOM 2076 N N . GLU A 1 266 ? 25.663 -10.003 -6.237 1.00 67.00 266 GLU A N 1
ATOM 2077 C CA . GLU A 1 266 ? 25.957 -10.549 -4.898 1.00 67.00 266 GLU A CA 1
ATOM 2078 C C . GLU A 1 266 ? 26.078 -9.512 -3.764 1.00 67.00 266 GLU A C 1
ATOM 2080 O O . GLU A 1 266 ? 26.098 -9.910 -2.604 1.00 67.00 266 GLU A O 1
ATOM 2085 N N . ARG A 1 267 ? 26.117 -8.194 -4.027 1.00 56.75 267 ARG A N 1
ATOM 2086 C CA . ARG A 1 267 ? 26.297 -7.180 -2.958 1.00 56.75 267 ARG A CA 1
ATOM 2087 C C . ARG A 1 267 ? 25.585 -5.840 -3.181 1.00 56.75 267 ARG A C 1
ATOM 2089 O O . ARG A 1 267 ? 26.186 -4.785 -3.020 1.00 56.75 267 ARG A O 1
ATOM 2096 N N . ILE A 1 268 ? 24.291 -5.852 -3.498 1.00 54.44 268 ILE A N 1
ATOM 2097 C CA . ILE A 1 268 ? 23.489 -4.604 -3.526 1.00 54.44 268 ILE A CA 1
ATOM 2098 C C . ILE A 1 268 ? 22.870 -4.293 -2.139 1.00 54.44 268 ILE A C 1
ATOM 2100 O O . ILE A 1 268 ? 22.379 -3.199 -1.904 1.00 54.44 268 ILE A O 1
ATOM 2104 N N . TYR A 1 269 ? 23.016 -5.194 -1.158 1.00 48.44 269 TYR A N 1
ATOM 2105 C CA . TYR A 1 269 ? 22.575 -4.995 0.236 1.00 48.44 269 TYR A CA 1
ATOM 2106 C C . TYR A 1 269 ? 23.603 -4.306 1.160 1.00 48.44 269 TYR A C 1
ATOM 2108 O O . TYR A 1 269 ? 23.352 -4.158 2.354 1.00 48.44 269 TYR A O 1
ATOM 2116 N N . GLU A 1 270 ? 24.771 -3.896 0.655 1.00 42.50 270 GLU A N 1
ATOM 2117 C CA . GLU A 1 270 ? 25.847 -3.334 1.494 1.00 42.50 270 GLU A CA 1
ATOM 2118 C C . GLU A 1 270 ? 26.339 -1.941 1.100 1.00 42.50 270 GLU A C 1
ATOM 2120 O O . GLU A 1 270 ? 27.115 -1.354 1.852 1.00 42.50 270 GLU A O 1
ATOM 2125 N N . HIS A 1 271 ? 25.847 -1.369 0.001 1.00 46.06 271 HIS A N 1
ATOM 2126 C CA . HIS A 1 271 ? 26.243 -0.031 -0.448 1.00 46.06 271 HIS A CA 1
ATOM 2127 C C . HIS A 1 271 ? 25.253 1.071 -0.025 1.00 46.06 271 HIS A C 1
ATOM 2129 O O . HIS A 1 271 ? 25.122 2.081 -0.705 1.00 46.06 271 HIS A O 1
ATOM 2135 N N . ASP A 1 272 ? 24.560 0.881 1.101 1.00 44.16 272 ASP A N 1
ATOM 2136 C CA . ASP A 1 272 ? 23.654 1.892 1.674 1.00 44.16 272 ASP A CA 1
ATOM 2137 C C . ASP A 1 272 ? 23.954 2.188 3.157 1.00 44.16 272 ASP A C 1
ATOM 2139 O O . ASP A 1 272 ? 23.168 2.786 3.884 1.00 44.16 272 ASP A O 1
ATOM 2143 N N . ARG A 1 273 ? 25.131 1.761 3.645 1.00 42.47 273 ARG A N 1
ATOM 2144 C CA . ARG A 1 273 ? 25.590 2.012 5.025 1.00 42.47 273 ARG A CA 1
ATOM 2145 C C . ARG A 1 273 ? 26.530 3.212 5.184 1.00 42.47 273 ARG A C 1
ATOM 2147 O O . ARG A 1 273 ? 26.943 3.488 6.307 1.00 42.47 273 ARG A O 1
ATOM 2154 N N . THR A 1 274 ? 26.862 3.941 4.116 1.00 39.59 274 THR A N 1
ATOM 2155 C CA . THR A 1 274 ? 27.833 5.056 4.175 1.00 39.59 274 THR A CA 1
ATOM 2156 C C . THR A 1 274 ? 27.271 6.451 3.901 1.00 39.59 274 THR A C 1
ATOM 2158 O O . THR A 1 274 ? 28.021 7.415 4.022 1.00 39.59 274 THR A O 1
ATOM 2161 N N . HIS A 1 275 ? 25.972 6.624 3.648 1.00 42.06 275 HIS A N 1
ATOM 2162 C CA . HIS A 1 275 ? 25.377 7.965 3.563 1.00 42.06 275 HIS A CA 1
ATOM 2163 C C . HIS A 1 275 ? 24.821 8.412 4.920 1.00 42.06 275 HIS A C 1
ATOM 2165 O O . HIS A 1 275 ? 23.619 8.440 5.168 1.00 42.06 275 HIS A O 1
ATOM 2171 N N . HIS A 1 276 ? 25.738 8.747 5.829 1.00 33.00 276 HIS A N 1
ATOM 2172 C CA . HIS A 1 276 ? 25.420 9.452 7.068 1.00 33.00 276 HIS A CA 1
ATOM 2173 C C . HIS A 1 276 ? 25.362 10.958 6.780 1.00 33.00 276 HIS A C 1
ATOM 2175 O O . HIS A 1 276 ? 26.363 11.552 6.384 1.00 33.00 276 HIS A O 1
ATOM 2181 N N . TRP A 1 277 ? 24.208 11.586 7.011 1.00 27.81 277 TRP A N 1
ATOM 2182 C CA . TRP A 1 277 ? 24.103 13.042 7.102 1.00 27.81 277 TRP A CA 1
ATOM 2183 C C . TRP A 1 277 ? 24.931 13.515 8.303 1.00 27.81 277 TRP A C 1
ATOM 2185 O O . TRP A 1 277 ? 24.570 13.251 9.453 1.00 27.81 277 TRP A O 1
ATOM 2195 N N . THR A 1 278 ? 26.051 14.201 8.074 1.00 36.62 278 THR A N 1
ATOM 2196 C CA . THR A 1 278 ? 26.724 14.934 9.151 1.00 36.62 278 THR A CA 1
ATOM 2197 C C . THR A 1 278 ? 25.983 16.249 9.404 1.00 36.62 278 THR A C 1
ATOM 2199 O O . THR A 1 278 ? 25.479 16.907 8.498 1.00 36.62 278 THR A O 1
ATOM 2202 N N . LYS A 1 279 ? 25.870 16.613 10.684 1.00 38.47 279 LYS A N 1
ATOM 2203 C CA . LYS A 1 279 ? 25.015 17.684 11.224 1.00 38.47 279 LYS A CA 1
ATOM 2204 C C . LYS A 1 279 ? 25.402 19.129 10.860 1.00 38.47 279 LYS A C 1
ATOM 2206 O O . LYS A 1 279 ? 24.934 20.037 11.531 1.00 38.47 279 LYS A O 1
ATOM 2211 N N . ASN A 1 280 ? 26.197 19.368 9.823 1.00 37.75 280 ASN A N 1
ATOM 2212 C CA . ASN A 1 280 ? 26.537 20.716 9.365 1.00 37.75 280 ASN A CA 1
ATOM 2213 C C . ASN A 1 280 ? 26.493 20.723 7.838 1.00 37.75 280 ASN A C 1
ATOM 2215 O O . ASN A 1 280 ? 27.405 20.201 7.211 1.00 37.75 280 ASN A O 1
ATOM 2219 N N . GLY A 1 281 ? 25.404 21.247 7.268 1.00 42.94 281 GLY A N 1
ATOM 2220 C CA . GLY A 1 281 ? 25.089 21.175 5.841 1.00 42.94 281 GLY A CA 1
ATOM 2221 C C . GLY A 1 281 ? 26.117 21.840 4.927 1.00 42.94 281 GLY A C 1
ATOM 2222 O O . GLY A 1 281 ? 25.912 22.973 4.505 1.00 42.94 281 GLY A O 1
ATOM 2223 N N . ASP A 1 282 ? 27.163 21.096 4.575 1.00 29.91 282 ASP A N 1
ATOM 2224 C CA . ASP A 1 282 ? 28.103 21.433 3.512 1.00 29.91 282 ASP A CA 1
ATOM 2225 C C . ASP A 1 282 ? 28.484 20.171 2.718 1.00 29.91 282 ASP A C 1
ATOM 2227 O O . ASP A 1 282 ? 28.813 19.126 3.289 1.00 29.91 282 ASP A O 1
ATOM 2231 N N . TRP A 1 283 ? 28.385 20.251 1.389 1.00 32.38 283 TRP A N 1
ATOM 2232 C CA . TRP A 1 283 ? 28.687 19.155 0.467 1.00 32.38 283 TRP A CA 1
ATOM 2233 C C . TRP A 1 283 ? 30.198 19.093 0.238 1.00 32.38 283 TRP A C 1
ATOM 2235 O O . TRP A 1 283 ? 30.761 19.934 -0.455 1.00 32.38 283 TRP A O 1
ATOM 2245 N N . SER A 1 284 ? 30.862 18.063 0.761 1.00 32.31 284 SER A N 1
ATOM 2246 C CA . SER A 1 284 ? 32.239 17.742 0.373 1.00 32.31 284 SER A CA 1
ATOM 2247 C C . SER A 1 284 ? 32.373 16.244 0.095 1.00 32.31 284 SER A C 1
ATOM 2249 O O . SER A 1 284 ? 32.422 15.415 0.999 1.00 32.31 284 SER A O 1
ATOM 2251 N N . GLY A 1 285 ? 32.380 15.893 -1.191 1.00 34.06 285 GLY A N 1
ATOM 2252 C CA . GLY A 1 285 ? 32.565 14.528 -1.678 1.00 34.06 285 GLY A CA 1
ATOM 2253 C C . GLY A 1 285 ? 32.497 14.486 -3.201 1.00 34.06 285 GLY A C 1
ATOM 2254 O O . GLY A 1 285 ? 31.469 14.802 -3.789 1.00 34.06 285 GLY A O 1
ATOM 2255 N N . GLU A 1 286 ? 33.624 14.164 -3.825 1.00 31.52 286 GLU A N 1
ATOM 2256 C CA . GLU A 1 286 ? 33.900 14.311 -5.254 1.00 31.52 286 GLU A CA 1
ATOM 2257 C C . GLU A 1 286 ? 33.144 13.291 -6.124 1.00 31.52 286 GLU A C 1
ATOM 2259 O O . GLU A 1 286 ? 33.144 12.087 -5.861 1.00 31.52 286 GLU A O 1
ATOM 2264 N N . CYS A 1 287 ? 32.550 13.771 -7.222 1.00 34.53 287 CYS A N 1
ATOM 2265 C CA . CYS A 1 287 ? 32.078 12.930 -8.317 1.00 34.53 287 CYS A CA 1
ATOM 2266 C C . CYS A 1 287 ? 33.282 12.327 -9.053 1.00 34.53 287 CYS A C 1
ATOM 2268 O O . CYS A 1 287 ? 33.839 12.961 -9.948 1.00 34.53 287 CYS A O 1
ATOM 2270 N N . VAL A 1 288 ? 33.668 11.092 -8.733 1.00 37.47 288 VAL A N 1
ATOM 2271 C CA . VAL A 1 288 ? 34.573 10.317 -9.597 1.00 37.47 288 VAL A CA 1
ATOM 2272 C C . VAL A 1 288 ? 33.756 9.611 -10.682 1.00 37.47 288 VAL A C 1
ATOM 2274 O O . VAL A 1 288 ? 33.492 8.410 -10.638 1.00 37.47 288 VAL A O 1
ATOM 2277 N N . ASP A 1 289 ? 33.333 10.396 -11.674 1.00 34.59 289 ASP A N 1
ATOM 2278 C CA . ASP A 1 289 ? 32.907 9.888 -12.976 1.00 34.59 289 ASP A CA 1
ATOM 2279 C C . ASP A 1 289 ? 34.124 9.252 -13.664 1.00 34.59 289 ASP A C 1
ATOM 2281 O O . ASP A 1 289 ? 35.080 9.919 -14.055 1.00 34.59 289 ASP A O 1
ATOM 2285 N N . SER A 1 290 ? 34.104 7.927 -13.779 1.00 39.88 290 SER A N 1
ATOM 2286 C CA . SER A 1 290 ? 35.097 7.169 -14.535 1.00 39.88 290 SER A CA 1
ATOM 2287 C C . SER A 1 290 ? 34.532 6.733 -15.883 1.00 39.88 290 SER A C 1
ATOM 2289 O O . SER A 1 290 ? 34.560 5.534 -16.186 1.00 39.88 290 SER A O 1
ATOM 2291 N N . ARG A 1 291 ? 33.985 7.651 -16.698 1.00 43.00 291 ARG A N 1
ATOM 2292 C CA . ARG A 1 291 ? 33.764 7.365 -18.125 1.00 43.00 291 ARG A CA 1
ATOM 2293 C C . ARG A 1 291 ? 33.551 8.555 -19.073 1.00 43.00 291 ARG A C 1
ATOM 2295 O O . ARG A 1 291 ? 32.730 8.443 -19.970 1.00 43.00 291 ARG A O 1
ATOM 2302 N N . PHE A 1 292 ? 34.392 9.586 -19.034 1.00 32.06 292 PHE A N 1
ATOM 2303 C CA . PHE A 1 292 ? 34.671 10.394 -20.235 1.00 32.06 292 PHE A CA 1
ATOM 2304 C C . PHE A 1 292 ? 36.159 10.772 -20.305 1.00 32.06 292 PHE A C 1
ATOM 2306 O O . PHE A 1 292 ? 36.646 11.594 -19.539 1.00 32.06 292 PHE A O 1
ATOM 2313 N N . LYS A 1 293 ? 36.893 10.135 -21.227 1.00 36.47 293 LYS A N 1
ATOM 2314 C CA . LYS A 1 293 ? 38.184 10.616 -21.740 1.00 36.47 293 LYS A CA 1
ATOM 2315 C C . LYS A 1 293 ? 37.954 11.106 -23.169 1.00 36.47 293 LYS A C 1
ATOM 2317 O O . LYS A 1 293 ? 37.646 10.278 -24.024 1.00 36.47 293 LYS A O 1
ATOM 2322 N N . PHE A 1 294 ? 38.128 12.404 -23.392 1.00 35.75 294 PHE A N 1
ATOM 2323 C CA . PHE A 1 294 ? 38.575 13.020 -24.641 1.00 35.75 294 PHE A CA 1
ATOM 2324 C C . PHE A 1 294 ? 39.492 14.182 -24.275 1.00 35.75 294 PHE A C 1
ATOM 2326 O O . PHE A 1 294 ? 39.159 14.883 -23.293 1.00 35.75 294 PHE A O 1
#

Solvent-accessible surface area (backbone atoms only — not comparable to full-atom values): 18660 Å² total; per-residue (Å²): 143,84,80,88,83,89,78,86,77,85,77,88,70,90,76,75,89,74,80,59,79,92,42,71,84,73,76,97,80,71,79,49,45,22,9,31,68,81,64,44,64,26,62,16,64,58,54,39,50,33,49,16,54,75,66,78,44,96,52,48,77,39,16,80,34,60,48,78,70,57,96,89,43,63,57,74,67,79,64,76,86,61,94,60,74,50,74,67,54,38,50,52,51,42,51,54,49,51,52,52,36,39,53,55,46,52,52,60,51,50,68,59,62,76,69,72,84,88,78,84,87,87,78,90,77,79,78,74,76,86,55,95,63,58,67,69,34,62,41,52,48,50,61,68,42,34,79,85,69,78,63,51,42,36,70,71,39,52,43,73,74,59,72,59,98,74,62,85,44,56,64,61,37,53,59,68,32,30,81,84,71,77,76,42,35,40,62,66,36,51,28,52,56,67,57,65,59,96,71,39,61,33,48,52,52,51,52,50,53,60,61,46,44,78,78,50,79,63,84,71,64,78,64,89,50,56,38,96,84,22,27,22,33,40,55,38,58,33,84,73,75,49,36,12,27,29,25,42,60,82,58,52,70,44,85,88,40,66,38,78,48,86,58,88,57,88,66,79,90,65,81,78,81,79,85,73,86,66,96,64,97,69,96,84,81,85,86,81,76,88,82,82,90,132